Protein AF-A0A3C1LRD9-F1 (afdb_monomer_lite)

Radius of gyration: 24.49 Å; chains: 1; bounding box: 67×46×66 Å

Sequence (303 aa):
MSNAIKTNRMRCKAAIVTCSLLSFLVYLAVCDQLLSTPDAIVQEVGWKSYHMFTILANMFAGIAAALCIPYAVDGLRYNNYHLPRWVVNVLFTATTGVALTFLIAITILSPMTSYYRMMLYSNNILFHTINPIIAILLFIFINSDHKVSFRATFLAIAPVVLYAAFYFVLVFVIGEENGGWRDHYQIRDITQYVPLPLVVLGMVLITFVVALLLRTVHNRVHEKRKKQTVSYYQSAGDFDCPDIASAIKALAARNRSRDLGGELIVPRRILAMMEEKYQSGLPLGELCKIYVDAYYKKEVKGQ

pLDDT: mean 82.03, std 15.6, range [33.78, 98.5]

Foldseek 3Di:
DAPLLVVLLVLLVVLQVLLCVLLVLLVVLLVCQQVDDADPLRHQGHPRVVLDLLNVLSNQLSVLSVVQNVQSVVCNVLVNHADPPVSLLSLLLSLLSQLLQLCCQVPPVVVVDVSVCSCPPDSNVSSRPVSSVSSLVSSLSRAHPDQDDLVSLVVSLVSVVVSVVLLCCQPPVCHVVNVGHDPPVPVVVVCVPPPPVVVSVVSSVSSSVSSVVSSVSSNVSNVVVVVVSVCSVVVCCDPVPVDPLSVLLSVLVVVLVVDPDPDDDDPLVVLVCSCVVVVPPQDSVNSSVSNVCSNPPDPPPDD

Secondary structure (DSSP, 8-state):
--HHHHHHHHHHHHHHHHHHHHHHHHHHHHHHHHHPPP-SS----GGGGGG-HHHHHHHHHHHHHHTTHHHHHHHHHSS-----HHHHHHHHHHHHHHHHHHHHIIIIIHHHSTHHHHHHSTTHHIIIIIHHHHHHHHHHHS--S-PPPHHHHHHHTHHHHHHHHHHIIIIIII-GGGT----TT-HHHHTTTS-HHHHHHHHHHHHHHHHHHHHHHHHHHHHHHHHHHHHHHHH------S-HHHHHHHHHHHHHTT-SSS-----HHHHHHHHHHHT----HHHHHHHHHHHHH-------

Structure (mmCIF, N/CA/C/O backbone):
data_AF-A0A3C1LRD9-F1
#
_entry.id   AF-A0A3C1LRD9-F1
#
loop_
_atom_site.group_PDB
_atom_site.id
_atom_site.type_symbol
_atom_site.label_atom_id
_atom_site.label_alt_id
_atom_site.label_comp_id
_atom_site.label_asym_id
_atom_site.label_entity_id
_atom_site.label_seq_id
_atom_site.pdbx_PDB_ins_code
_atom_site.Cartn_x
_atom_site.Cartn_y
_atom_site.Cartn_z
_atom_site.occupancy
_atom_site.B_iso_or_equiv
_atom_site.auth_seq_id
_atom_site.auth_comp_id
_atom_site.auth_asym_id
_atom_site.auth_atom_id
_atom_site.pdbx_PDB_model_num
ATOM 1 N N . MET A 1 1 ? -14.221 9.544 30.606 1.00 52.34 1 MET A N 1
ATOM 2 C CA . MET A 1 1 ? -14.063 9.076 29.201 1.00 52.34 1 MET A CA 1
ATOM 3 C C . MET A 1 1 ? -13.491 7.664 29.205 1.00 52.34 1 MET A C 1
ATOM 5 O O . MET A 1 1 ? -12.328 7.509 29.571 1.00 52.34 1 MET A O 1
ATOM 9 N N . SER A 1 2 ? -14.307 6.669 28.832 1.00 63.06 2 SER A N 1
ATOM 10 C CA . SER A 1 2 ? -13.938 5.242 28.812 1.00 63.06 2 SER A CA 1
ATOM 11 C C . SER A 1 2 ? -12.623 4.984 28.061 1.00 63.06 2 SER A C 1
ATOM 13 O O . SER A 1 2 ? -12.326 5.644 27.055 1.00 63.06 2 SER A O 1
ATOM 15 N N . ASN A 1 3 ? -11.844 4.004 28.531 1.00 65.88 3 ASN A N 1
ATOM 16 C CA . ASN A 1 3 ? -10.591 3.571 27.903 1.00 65.88 3 ASN A CA 1
ATOM 17 C C . ASN A 1 3 ? -10.782 3.239 26.415 1.00 65.88 3 ASN A C 1
ATOM 19 O O . ASN A 1 3 ? -9.928 3.585 25.604 1.00 65.88 3 ASN A O 1
ATOM 23 N N . ALA A 1 4 ? -11.942 2.701 26.025 1.00 61.28 4 ALA A N 1
ATOM 24 C CA . ALA A 1 4 ? -12.265 2.423 24.627 1.00 61.28 4 ALA A CA 1
ATOM 25 C C . ALA A 1 4 ? -12.292 3.691 23.747 1.00 61.28 4 ALA A C 1
ATOM 27 O O . ALA A 1 4 ? -11.729 3.698 22.652 1.00 61.28 4 ALA A O 1
ATOM 28 N N . ILE A 1 5 ? -12.882 4.788 24.239 1.00 64.25 5 ILE A N 1
ATOM 29 C CA . ILE A 1 5 ? -12.960 6.068 23.510 1.00 64.25 5 ILE A CA 1
ATOM 30 C C . ILE A 1 5 ? -11.572 6.710 23.412 1.00 64.25 5 ILE A C 1
ATOM 32 O O . ILE A 1 5 ? -11.195 7.214 22.351 1.00 64.25 5 ILE A O 1
ATOM 36 N N . LYS A 1 6 ? -10.780 6.655 24.495 1.00 72.94 6 LYS A N 1
ATOM 37 C CA . LYS A 1 6 ? -9.378 7.114 24.502 1.00 72.94 6 LYS A CA 1
ATOM 38 C C . LYS A 1 6 ? -8.561 6.361 23.456 1.00 72.94 6 LYS A C 1
ATOM 40 O O . LYS A 1 6 ? -7.923 6.987 22.612 1.00 72.94 6 LYS A O 1
ATOM 45 N N . THR A 1 7 ? -8.637 5.033 23.459 1.00 76.25 7 THR A N 1
ATOM 46 C CA . THR A 1 7 ? -7.940 4.177 22.495 1.00 76.25 7 THR A CA 1
ATOM 47 C C . THR A 1 7 ? -8.393 4.441 21.062 1.00 76.25 7 THR A C 1
ATOM 49 O O . THR A 1 7 ? -7.538 4.560 20.186 1.00 76.25 7 THR A O 1
ATOM 52 N N . ASN A 1 8 ? -9.697 4.593 20.804 1.00 78.00 8 ASN A N 1
ATOM 53 C CA . ASN A 1 8 ? -10.198 4.931 19.471 1.00 78.00 8 ASN A CA 1
ATOM 54 C C . ASN A 1 8 ? -9.628 6.272 18.985 1.00 78.00 8 ASN A C 1
ATOM 56 O O . ASN A 1 8 ? -9.028 6.330 17.917 1.00 78.00 8 ASN A O 1
ATOM 60 N N . ARG A 1 9 ? -9.712 7.330 19.801 1.00 81.44 9 ARG A N 1
ATOM 61 C CA . ARG A 1 9 ? -9.170 8.652 19.449 1.00 81.44 9 ARG A CA 1
ATOM 62 C C . ARG A 1 9 ? -7.664 8.630 19.200 1.00 81.44 9 ARG A C 1
ATOM 64 O O . ARG A 1 9 ? -7.206 9.267 18.256 1.00 81.44 9 ARG A O 1
ATOM 71 N N . MET A 1 10 ? -6.896 7.895 20.007 1.00 88.06 10 MET A N 1
ATOM 72 C CA . MET A 1 10 ? -5.458 7.718 19.770 1.00 88.06 10 MET A CA 1
ATOM 73 C C . MET A 1 10 ? -5.188 7.039 18.424 1.00 88.06 10 MET A C 1
ATOM 75 O O . MET A 1 10 ? -4.327 7.498 17.679 1.00 88.06 10 MET A O 1
ATOM 79 N N . ARG A 1 11 ? -5.954 5.997 18.079 1.00 86.69 11 ARG A N 1
ATOM 80 C CA . ARG A 1 11 ? -5.837 5.309 16.784 1.00 86.69 11 ARG A CA 1
ATOM 81 C C . ARG A 1 11 ? -6.171 6.230 15.614 1.00 86.69 11 ARG A C 1
ATOM 83 O O . ARG A 1 11 ? -5.431 6.223 14.638 1.00 86.69 11 ARG A O 1
ATOM 90 N N . CYS A 1 12 ? -7.215 7.053 15.719 1.00 88.62 12 CYS A N 1
ATOM 91 C CA . CYS A 1 12 ? -7.530 8.033 14.679 1.00 88.62 12 CYS A CA 1
ATOM 92 C C . CYS A 1 12 ? -6.407 9.058 14.505 1.00 88.62 12 CYS A C 1
ATOM 94 O O . CYS A 1 12 ? -6.001 9.331 13.382 1.00 88.62 12 CYS A O 1
ATOM 96 N N . LYS A 1 13 ? -5.879 9.612 15.609 1.00 93.31 13 LYS A N 1
ATOM 97 C CA . LYS A 1 13 ? -4.765 10.573 15.563 1.00 93.31 13 LYS A CA 1
ATOM 98 C C . LYS A 1 13 ? -3.531 9.953 14.915 1.00 93.31 13 LYS A C 1
ATOM 100 O O . LYS A 1 13 ? -2.962 10.555 14.013 1.00 93.31 13 LYS A O 1
ATOM 105 N N . ALA A 1 14 ? -3.161 8.743 15.335 1.00 93.06 14 ALA A N 1
ATOM 106 C CA . ALA A 1 14 ? -2.054 8.005 14.740 1.00 93.06 14 ALA A CA 1
ATOM 107 C C . ALA A 1 14 ? -2.276 7.774 13.241 1.00 93.06 14 ALA A C 1
ATOM 109 O O . ALA A 1 14 ? -1.364 8.024 12.458 1.00 93.06 14 ALA A O 1
ATOM 110 N N . ALA A 1 15 ? -3.481 7.367 12.828 1.00 93.81 15 ALA A N 1
ATOM 111 C CA . ALA A 1 15 ? -3.819 7.178 11.421 1.00 93.81 15 ALA A CA 1
ATOM 112 C C . ALA A 1 15 ? -3.711 8.484 10.619 1.00 93.81 15 ALA A C 1
ATOM 114 O O . ALA A 1 15 ? -3.064 8.482 9.582 1.00 93.81 15 ALA A O 1
ATOM 115 N N . ILE A 1 16 ? -4.259 9.601 11.110 1.00 95.88 16 ILE A N 1
ATOM 116 C CA . ILE A 1 16 ? -4.145 10.910 10.441 1.00 95.88 16 ILE A CA 1
ATOM 117 C C . ILE A 1 16 ? -2.677 11.301 10.289 1.00 95.88 16 ILE A C 1
ATOM 119 O O . ILE A 1 16 ? -2.243 11.592 9.183 1.00 95.88 16 ILE A O 1
ATOM 123 N N . VAL A 1 17 ? -1.902 11.266 11.376 1.00 96.69 17 VAL A N 1
ATOM 124 C CA . VAL A 1 17 ? -0.489 11.668 11.353 1.00 96.69 17 VAL A CA 1
ATOM 125 C C . VAL A 1 17 ? 0.307 10.807 10.377 1.00 96.69 17 VAL A C 1
ATOM 127 O O . VAL A 1 17 ? 1.014 11.342 9.533 1.00 96.69 17 VAL A O 1
ATOM 130 N N . THR A 1 18 ? 0.172 9.483 10.453 1.00 96.69 18 THR A N 1
ATOM 131 C CA . THR A 1 18 ? 0.938 8.558 9.601 1.00 96.69 18 THR A CA 1
ATOM 132 C C . THR A 1 18 ? 0.508 8.610 8.136 1.00 96.69 18 THR A C 1
ATOM 134 O O . THR A 1 18 ? 1.370 8.606 7.260 1.00 96.69 18 THR A O 1
ATOM 137 N N . CYS A 1 19 ? -0.794 8.715 7.851 1.00 97.56 19 CYS A N 1
ATOM 138 C CA . CYS A 1 19 ? -1.299 8.840 6.483 1.00 97.56 19 CYS A CA 1
ATOM 139 C C . CYS A 1 19 ? -0.878 10.168 5.850 1.00 97.56 19 CYS A C 1
ATOM 141 O O . CYS A 1 19 ? -0.408 10.177 4.711 1.00 97.56 19 CYS A O 1
ATOM 143 N N . SER A 1 20 ? -1.000 11.276 6.588 1.00 98.06 20 SER A N 1
ATOM 144 C CA . SER A 1 20 ? -0.562 12.594 6.126 1.00 98.06 20 SER A CA 1
ATOM 145 C C . SER A 1 20 ? 0.947 12.642 5.927 1.00 98.06 20 SER A C 1
ATOM 147 O O . SER A 1 20 ? 1.393 13.146 4.904 1.00 98.06 20 SER A O 1
ATOM 149 N N . LEU A 1 21 ? 1.729 12.073 6.852 1.00 97.88 21 LEU A N 1
ATOM 150 C CA . LEU A 1 21 ? 3.185 12.005 6.734 1.00 97.88 21 LEU A CA 1
ATOM 151 C C . LEU A 1 21 ? 3.604 11.236 5.480 1.00 97.88 21 LEU A C 1
ATOM 153 O O . LEU A 1 21 ? 4.372 11.766 4.687 1.00 97.88 21 LEU A O 1
ATOM 157 N N . LEU A 1 22 ? 3.077 10.025 5.267 1.00 98.25 22 LEU A N 1
ATOM 158 C CA . LEU A 1 22 ? 3.403 9.240 4.074 1.00 98.25 22 LEU A CA 1
ATOM 159 C C . LEU A 1 22 ? 3.007 9.975 2.790 1.00 98.25 22 LEU A C 1
ATOM 161 O O . LEU A 1 22 ? 3.810 10.073 1.869 1.00 98.25 22 LEU A O 1
ATOM 165 N N . SER A 1 23 ? 1.791 10.525 2.741 1.00 98.12 23 SER A N 1
ATOM 166 C CA . SER A 1 23 ? 1.304 11.260 1.565 1.00 98.12 23 SER A CA 1
ATOM 167 C C . SER A 1 23 ? 2.171 12.484 1.267 1.00 98.12 23 SER A C 1
ATOM 169 O O . SER A 1 23 ? 2.509 12.737 0.115 1.00 98.12 23 SER A O 1
ATOM 171 N N . PHE A 1 24 ? 2.561 13.224 2.307 1.00 97.88 24 PHE A N 1
ATOM 172 C CA . PHE A 1 24 ? 3.394 14.414 2.189 1.00 97.88 24 PHE A CA 1
ATOM 173 C C . PHE A 1 24 ? 4.827 14.083 1.762 1.00 97.88 24 PHE A C 1
ATOM 175 O O . PHE A 1 24 ? 5.350 14.730 0.864 1.00 97.88 24 PHE A O 1
ATOM 182 N N . LEU A 1 25 ? 5.451 13.057 2.346 1.00 97.50 25 LEU A N 1
ATOM 183 C CA . LEU A 1 25 ? 6.799 12.635 1.958 1.00 97.50 25 LEU A CA 1
ATOM 184 C C . LEU A 1 25 ? 6.841 12.096 0.526 1.00 97.50 25 LEU A C 1
ATOM 186 O O . LEU A 1 25 ? 7.778 12.396 -0.205 1.00 97.50 25 LEU A O 1
ATOM 190 N N . VAL A 1 26 ? 5.815 11.352 0.099 1.00 97.12 26 VAL A N 1
ATOM 191 C CA . VAL A 1 26 ? 5.675 10.940 -1.305 1.00 97.12 26 VAL A CA 1
ATOM 192 C C . VAL A 1 26 ? 5.523 12.161 -2.208 1.00 97.12 26 VAL A C 1
ATOM 194 O O . VAL A 1 26 ? 6.198 12.234 -3.227 1.00 97.12 26 VAL A O 1
ATOM 197 N N . TYR A 1 27 ? 4.684 13.132 -1.837 1.00 96.38 27 TYR A N 1
ATOM 198 C CA . TYR A 1 27 ? 4.531 14.374 -2.598 1.00 96.38 27 TYR A CA 1
ATOM 199 C C . TYR A 1 27 ? 5.863 15.122 -2.745 1.00 96.38 27 TYR A C 1
ATOM 201 O O . TYR A 1 27 ? 6.244 15.458 -3.863 1.00 96.38 27 TYR A O 1
ATOM 209 N N . LEU A 1 28 ? 6.604 15.316 -1.648 1.00 94.88 28 LEU A N 1
ATOM 210 C CA . LEU A 1 28 ? 7.925 15.948 -1.683 1.00 94.88 28 LEU A CA 1
ATOM 211 C C . LEU A 1 28 ? 8.892 15.181 -2.583 1.00 94.88 28 LEU A C 1
ATOM 213 O O . LEU A 1 28 ? 9.550 15.793 -3.419 1.00 94.88 28 LEU A O 1
ATOM 217 N N . ALA A 1 29 ? 8.929 13.852 -2.453 1.00 93.44 29 ALA A N 1
ATOM 218 C CA . ALA A 1 29 ? 9.800 13.017 -3.263 1.00 93.44 29 ALA A CA 1
ATOM 219 C C . ALA A 1 29 ? 9.479 13.146 -4.758 1.00 93.44 29 ALA A C 1
ATOM 221 O O . ALA A 1 29 ? 10.376 13.244 -5.586 1.00 93.44 29 ALA A O 1
ATOM 222 N N . VAL A 1 30 ? 8.197 13.188 -5.113 1.00 93.19 30 VAL A N 1
ATOM 223 C CA . VAL A 1 30 ? 7.743 13.330 -6.500 1.00 93.19 30 VAL A CA 1
ATOM 224 C C . VAL A 1 30 ? 8.056 14.722 -7.057 1.00 93.19 30 VAL A C 1
ATOM 226 O O . VAL A 1 30 ? 8.516 14.830 -8.193 1.00 93.19 30 VAL A O 1
ATOM 229 N N . CYS A 1 31 ? 7.843 15.784 -6.275 1.00 92.69 31 CYS A N 1
ATOM 230 C CA . CYS A 1 31 ? 8.189 17.149 -6.677 1.00 92.69 31 CYS A CA 1
ATOM 231 C C . CYS A 1 31 ? 9.692 17.316 -6.897 1.00 92.69 31 CYS A C 1
ATOM 233 O O . CYS A 1 31 ? 10.100 17.873 -7.911 1.00 92.69 31 CYS A O 1
ATOM 235 N N . ASP A 1 32 ? 10.511 16.812 -5.981 1.00 90.00 32 ASP A N 1
ATOM 236 C CA . ASP A 1 32 ? 11.963 16.869 -6.110 1.00 90.00 32 ASP A CA 1
ATOM 237 C C . ASP A 1 32 ? 12.454 16.048 -7.316 1.00 90.00 32 ASP A C 1
ATOM 239 O O . ASP A 1 32 ? 13.236 16.551 -8.119 1.00 90.00 32 ASP A O 1
ATOM 243 N N . GLN A 1 33 ? 11.900 14.852 -7.544 1.00 90.12 33 GLN A N 1
ATOM 244 C CA . GLN A 1 33 ? 12.211 14.040 -8.727 1.00 90.12 33 GLN A CA 1
ATOM 245 C C . GLN A 1 33 ? 11.860 14.753 -10.044 1.00 90.12 33 GLN A C 1
ATOM 247 O O . GLN A 1 33 ? 12.578 14.620 -11.034 1.00 90.12 33 GLN A O 1
ATOM 252 N N . LEU A 1 34 ? 10.752 15.502 -10.070 1.00 90.44 34 LEU A N 1
ATOM 253 C CA . LEU A 1 34 ? 10.319 16.288 -11.228 1.00 90.44 34 LEU A CA 1
ATOM 254 C C . LEU A 1 34 ? 11.228 17.485 -11.517 1.00 90.44 34 LEU A C 1
ATOM 256 O O . LEU A 1 34 ? 11.404 17.836 -12.682 1.00 90.44 34 LEU A O 1
ATOM 260 N N . LEU A 1 35 ? 11.740 18.127 -10.467 1.00 89.75 35 LEU A N 1
ATOM 261 C CA . LEU A 1 35 ? 12.512 19.368 -10.553 1.00 89.75 35 LEU A CA 1
ATOM 262 C C . LEU A 1 35 ? 14.027 19.132 -10.629 1.0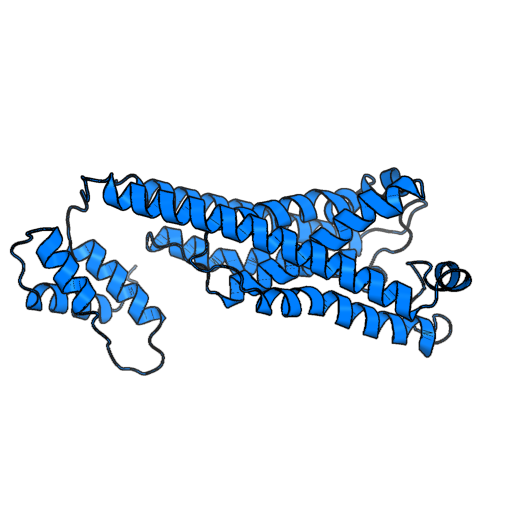0 89.75 35 LEU A C 1
ATOM 264 O O . LEU A 1 35 ? 14.765 20.046 -10.992 1.00 89.75 35 LEU A O 1
ATOM 268 N N . SER A 1 36 ? 14.488 17.927 -10.296 1.00 87.12 36 SER A N 1
ATOM 269 C CA . SER A 1 36 ? 15.903 17.562 -10.309 1.00 87.12 36 SER A CA 1
ATOM 270 C C . SER A 1 36 ? 16.481 17.479 -11.719 1.00 87.12 36 SER A C 1
ATOM 272 O O . SER A 1 36 ? 15.799 17.135 -12.687 1.00 87.12 36 SER A O 1
ATOM 274 N N . THR A 1 37 ? 17.784 17.738 -11.818 1.00 84.88 37 THR A N 1
ATOM 275 C CA . THR A 1 37 ? 18.588 17.523 -13.027 1.00 84.88 37 THR A CA 1
ATOM 276 C C . THR A 1 37 ? 19.411 16.240 -12.908 1.00 84.88 37 THR A C 1
ATOM 278 O O . THR A 1 37 ? 19.856 15.938 -11.801 1.00 84.88 37 THR A O 1
ATOM 281 N N . PRO A 1 38 ? 19.642 15.496 -14.010 1.00 84.38 38 PRO A N 1
ATOM 282 C CA . PRO A 1 38 ? 20.441 14.277 -13.957 1.00 84.38 38 PRO A CA 1
ATOM 283 C C . PRO A 1 38 ? 21.849 14.543 -13.415 1.00 84.38 38 PRO A C 1
ATOM 285 O O . PRO A 1 38 ? 22.461 15.559 -13.752 1.00 84.38 38 PRO A O 1
ATOM 288 N N . ASP A 1 39 ? 22.382 13.609 -12.633 1.00 83.50 39 ASP A N 1
ATOM 289 C CA . ASP A 1 39 ? 23.752 13.641 -12.121 1.00 83.50 39 ASP A CA 1
ATOM 290 C C . ASP A 1 39 ? 24.460 12.285 -12.293 1.00 83.50 39 ASP A C 1
ATOM 292 O O . ASP A 1 39 ? 23.899 11.325 -12.822 1.00 83.50 39 ASP A O 1
ATOM 296 N N . ALA A 1 40 ? 25.721 12.193 -11.857 1.00 77.31 40 ALA A N 1
ATOM 297 C CA . ALA A 1 40 ? 26.547 10.994 -12.021 1.00 77.31 40 ALA A CA 1
ATOM 298 C C . ALA A 1 40 ? 25.966 9.722 -11.362 1.00 77.31 40 ALA A C 1
ATOM 300 O O . ALA A 1 40 ? 26.348 8.619 -11.746 1.00 77.31 40 ALA A O 1
ATOM 301 N N . ILE A 1 41 ? 25.070 9.862 -10.384 1.00 75.56 41 ILE A N 1
ATOM 302 C CA . ILE A 1 41 ? 24.467 8.770 -9.611 1.00 75.56 41 ILE A CA 1
ATOM 303 C C . ILE A 1 41 ? 23.020 8.522 -10.060 1.00 75.56 41 ILE A C 1
ATOM 305 O O . ILE A 1 41 ? 22.593 7.369 -10.129 1.00 75.56 41 ILE A O 1
ATOM 309 N N . VAL A 1 42 ? 22.268 9.575 -10.384 1.00 77.00 42 VAL A N 1
ATOM 310 C CA . VAL A 1 42 ? 20.845 9.524 -10.738 1.00 77.00 42 VAL A CA 1
ATOM 311 C C . VAL A 1 42 ? 20.635 10.123 -12.125 1.00 77.00 42 VAL A C 1
ATOM 313 O O . VAL A 1 42 ? 20.616 11.335 -12.310 1.00 77.00 42 VAL A O 1
ATOM 316 N N . GLN A 1 43 ? 20.453 9.252 -13.115 1.00 74.88 43 GLN A N 1
ATOM 317 C CA . GLN A 1 43 ? 20.371 9.649 -14.527 1.00 74.88 43 GLN A CA 1
ATOM 318 C C . GLN A 1 43 ? 18.931 9.913 -15.004 1.00 74.88 43 GLN A C 1
ATOM 320 O O . GLN A 1 43 ? 18.705 10.713 -15.907 1.00 74.88 43 GLN A O 1
ATOM 325 N N . GLU A 1 44 ? 17.943 9.255 -14.394 1.00 80.38 44 GLU A N 1
ATOM 326 C CA . GLU A 1 44 ? 16.543 9.275 -14.838 1.00 80.38 44 GLU A CA 1
ATOM 327 C C . GLU A 1 44 ? 15.691 10.144 -13.905 1.00 80.38 44 GLU A C 1
ATOM 329 O O . GLU A 1 44 ? 15.097 9.661 -12.940 1.00 80.38 44 GLU A O 1
ATOM 334 N N . VAL A 1 45 ? 15.632 11.443 -14.198 1.00 84.25 45 VAL A N 1
ATOM 335 C CA . VAL A 1 45 ? 14.846 12.450 -13.459 1.00 84.25 45 VAL A CA 1
ATOM 336 C C . VAL A 1 45 ? 13.830 13.153 -14.368 1.00 84.25 45 VAL A C 1
ATOM 338 O O . VAL A 1 45 ? 13.752 12.896 -15.573 1.00 84.25 45 VAL A O 1
ATOM 341 N N . GLY A 1 46 ? 12.999 14.023 -13.794 1.00 85.88 46 GLY A N 1
ATOM 342 C CA . GLY A 1 46 ? 11.962 14.747 -14.522 1.00 85.88 46 GLY A CA 1
ATOM 343 C C . GLY A 1 46 ? 10.832 13.836 -15.006 1.00 85.88 46 GLY A C 1
ATOM 344 O O . GLY A 1 46 ? 10.605 12.743 -14.481 1.00 85.88 46 GLY A O 1
ATOM 345 N N . TRP A 1 47 ? 10.121 14.269 -16.048 1.00 84.75 47 TRP A N 1
ATOM 346 C CA . TRP A 1 47 ? 8.995 13.526 -16.632 1.00 84.75 47 TRP A CA 1
ATOM 347 C C . TRP A 1 47 ? 9.360 12.125 -17.117 1.00 84.75 47 TRP A C 1
ATOM 349 O O . TRP A 1 47 ? 8.523 11.225 -17.084 1.00 84.75 47 TRP A O 1
ATOM 359 N N . LYS A 1 48 ? 10.614 11.924 -17.530 1.00 81.50 48 LYS A N 1
ATOM 360 C CA . LYS A 1 48 ? 11.079 10.624 -18.007 1.00 81.50 48 LYS A CA 1
ATOM 361 C C . LYS A 1 48 ? 11.050 9.582 -16.897 1.00 81.50 48 LYS A C 1
ATOM 363 O O . LYS A 1 48 ? 10.680 8.458 -17.177 1.00 81.50 48 LYS A O 1
ATOM 368 N N . SER A 1 49 ? 11.280 9.950 -15.639 1.00 86.00 49 SER A N 1
ATOM 369 C CA . SER A 1 49 ? 11.324 9.006 -14.510 1.00 86.00 49 SER A CA 1
ATOM 370 C C . SER A 1 49 ? 9.999 8.274 -14.207 1.00 86.00 49 SER A C 1
ATOM 372 O O . SER A 1 49 ? 10.001 7.221 -13.570 1.00 86.00 49 SER A O 1
ATOM 374 N N . TYR A 1 50 ? 8.856 8.751 -14.716 1.00 85.19 50 TYR A N 1
ATOM 375 C CA . TYR A 1 50 ? 7.527 8.181 -14.434 1.00 85.19 50 TYR A CA 1
ATOM 376 C C . TYR A 1 50 ? 7.268 6.805 -15.054 1.00 85.19 50 TYR A C 1
ATOM 378 O O . TYR A 1 50 ? 6.235 6.195 -14.787 1.00 85.19 50 TYR A O 1
ATOM 386 N N . HIS A 1 51 ? 8.202 6.280 -15.843 1.00 88.12 51 HIS A N 1
ATOM 387 C CA . HIS A 1 51 ? 8.162 4.886 -16.264 1.00 88.12 51 HIS A CA 1
ATOM 388 C C . HIS A 1 51 ? 8.739 3.921 -15.218 1.00 88.12 51 HIS A C 1
ATOM 390 O O . HIS A 1 51 ? 8.623 2.711 -15.386 1.00 88.12 51 HIS A O 1
ATOM 396 N N . MET A 1 52 ? 9.375 4.400 -14.145 1.00 90.44 52 MET A N 1
ATOM 397 C CA . MET A 1 52 ? 9.965 3.535 -13.122 1.00 90.44 52 MET A CA 1
ATOM 398 C C . MET A 1 52 ? 8.910 3.009 -12.152 1.00 90.44 52 MET A C 1
ATOM 400 O O . MET A 1 52 ? 8.192 3.782 -11.510 1.00 90.44 52 MET A O 1
ATOM 404 N N . PHE A 1 53 ? 8.872 1.686 -11.956 1.00 93.62 53 PHE A N 1
ATOM 405 C CA . PHE A 1 53 ? 7.904 1.074 -11.044 1.00 93.62 53 PHE A CA 1
ATOM 406 C C . PHE A 1 53 ? 8.045 1.587 -9.607 1.00 93.62 53 PHE A C 1
ATOM 408 O O . PHE A 1 53 ? 7.039 1.782 -8.934 1.00 93.62 53 PHE A O 1
ATOM 415 N N . THR A 1 54 ? 9.268 1.868 -9.143 1.00 93.44 54 THR A N 1
ATOM 416 C CA . THR A 1 54 ? 9.510 2.417 -7.799 1.00 93.44 54 THR A CA 1
ATOM 417 C C . THR A 1 54 ? 8.782 3.742 -7.583 1.00 93.44 54 THR A C 1
ATOM 419 O O . THR A 1 54 ? 8.143 3.920 -6.544 1.00 93.44 54 THR A O 1
ATOM 422 N N . ILE A 1 55 ? 8.827 4.655 -8.558 1.00 93.75 55 ILE A N 1
ATOM 423 C CA . ILE A 1 55 ? 8.170 5.964 -8.464 1.00 93.75 55 ILE A CA 1
ATOM 424 C C . ILE A 1 55 ? 6.651 5.778 -8.491 1.00 93.75 55 ILE A C 1
ATOM 426 O O . ILE A 1 55 ? 5.957 6.250 -7.589 1.00 93.75 55 ILE A O 1
ATOM 430 N N . LEU A 1 56 ? 6.140 5.000 -9.450 1.00 95.69 56 LEU A N 1
ATOM 431 C CA . LEU A 1 56 ? 4.706 4.717 -9.579 1.00 95.69 56 LEU A CA 1
ATOM 432 C C . LEU A 1 56 ? 4.123 4.030 -8.333 1.00 95.69 56 LEU A C 1
ATOM 434 O O . LEU A 1 56 ? 3.049 4.404 -7.858 1.00 95.69 56 LEU A O 1
ATOM 438 N N . ALA A 1 57 ? 4.835 3.056 -7.762 1.00 97.31 57 ALA A N 1
ATOM 439 C CA . ALA A 1 57 ? 4.417 2.359 -6.550 1.00 97.31 57 ALA A CA 1
ATOM 440 C C . ALA A 1 57 ? 4.370 3.304 -5.341 1.00 97.31 57 ALA A C 1
ATOM 442 O O . ALA A 1 57 ? 3.415 3.258 -4.564 1.00 97.31 57 ALA A O 1
ATOM 443 N N . ASN A 1 58 ? 5.355 4.198 -5.200 1.00 97.75 58 ASN A N 1
ATOM 444 C CA . ASN A 1 58 ? 5.367 5.205 -4.139 1.00 97.75 58 ASN A CA 1
ATOM 445 C C . ASN A 1 58 ? 4.221 6.207 -4.284 1.00 97.75 58 ASN A C 1
ATOM 447 O O . ASN A 1 58 ? 3.524 6.471 -3.306 1.00 97.75 58 ASN A O 1
ATOM 451 N N . MET A 1 59 ? 3.974 6.709 -5.497 1.00 97.69 59 MET A N 1
ATOM 452 C CA . MET A 1 59 ? 2.822 7.570 -5.782 1.00 97.69 59 MET A CA 1
ATOM 453 C C . MET A 1 59 ? 1.512 6.888 -5.392 1.00 97.69 59 MET A C 1
ATOM 455 O O . MET A 1 59 ? 0.684 7.477 -4.696 1.00 97.69 59 MET A O 1
ATOM 459 N N . PHE A 1 60 ? 1.342 5.622 -5.779 1.00 98.31 60 PHE A N 1
ATOM 460 C CA . PHE A 1 60 ? 0.156 4.857 -5.423 1.00 98.31 60 PHE A CA 1
ATOM 461 C C . PHE A 1 60 ? 0.021 4.671 -3.903 1.00 98.31 60 PHE A C 1
ATOM 463 O O . PHE A 1 60 ? -1.080 4.813 -3.370 1.00 98.31 60 PHE A O 1
ATOM 470 N N . ALA A 1 61 ? 1.124 4.435 -3.181 1.00 98.38 61 ALA A N 1
ATOM 471 C CA . ALA A 1 61 ? 1.131 4.360 -1.718 1.00 98.38 61 ALA A CA 1
ATOM 472 C C . ALA A 1 61 ? 0.746 5.691 -1.054 1.00 98.38 61 ALA A C 1
ATOM 474 O O . ALA A 1 61 ? -0.055 5.685 -0.118 1.00 98.38 61 ALA A O 1
ATOM 475 N N . GLY A 1 62 ? 1.243 6.822 -1.562 1.00 98.38 62 GLY A N 1
ATOM 476 C CA . GLY A 1 62 ? 0.848 8.154 -1.099 1.00 98.38 62 GLY A CA 1
ATOM 477 C C . GLY A 1 62 ? -0.645 8.419 -1.303 1.00 98.38 62 GLY A C 1
ATOM 478 O O . GLY A 1 62 ? -1.336 8.821 -0.370 1.00 98.38 62 GLY A O 1
ATOM 479 N N . ILE A 1 63 ? -1.183 8.102 -2.486 1.00 98.50 63 ILE A N 1
ATOM 480 C CA . ILE A 1 63 ? -2.620 8.239 -2.779 1.00 98.50 63 ILE A CA 1
ATOM 481 C C . ILE A 1 63 ? -3.452 7.329 -1.865 1.00 98.50 63 ILE A C 1
ATOM 483 O O . ILE A 1 63 ? -4.441 7.767 -1.278 1.00 98.50 63 ILE A O 1
ATOM 487 N N . ALA A 1 64 ? -3.049 6.067 -1.695 1.00 98.31 64 ALA A N 1
ATOM 488 C CA . ALA A 1 64 ? -3.750 5.122 -0.832 1.00 98.31 64 ALA A CA 1
ATOM 489 C C . ALA A 1 64 ? -3.753 5.557 0.644 1.00 98.31 64 ALA A C 1
ATOM 491 O O . ALA A 1 64 ? -4.754 5.374 1.345 1.00 98.31 64 ALA A O 1
ATOM 492 N N . ALA A 1 65 ? -2.663 6.166 1.114 1.00 98.31 65 ALA A N 1
ATOM 493 C CA . ALA A 1 65 ? -2.590 6.759 2.442 1.00 98.31 65 ALA A CA 1
ATOM 494 C C . ALA A 1 65 ? -3.528 7.969 2.566 1.00 98.31 65 ALA A C 1
ATOM 496 O O . ALA A 1 65 ? -4.309 8.038 3.517 1.00 98.31 65 ALA A O 1
ATOM 497 N N . ALA A 1 66 ? -3.540 8.870 1.581 1.00 98.12 66 ALA A N 1
ATOM 498 C CA . ALA A 1 66 ? -4.438 10.023 1.561 1.00 98.12 66 ALA A CA 1
ATOM 499 C C . ALA A 1 66 ? -5.922 9.611 1.609 1.00 98.12 66 ALA A C 1
ATOM 501 O O . ALA A 1 66 ? -6.706 10.206 2.351 1.00 98.12 66 ALA A O 1
ATOM 502 N N . LEU A 1 67 ? -6.300 8.529 0.914 1.00 97.44 67 LEU A N 1
ATOM 503 C CA . LEU A 1 67 ? -7.656 7.962 0.952 1.00 97.44 67 LEU A CA 1
ATOM 504 C C . LEU A 1 67 ? -8.102 7.520 2.356 1.00 97.44 67 LEU A C 1
ATOM 506 O O . LEU A 1 67 ? -9.301 7.437 2.616 1.00 97.44 67 LEU A O 1
ATOM 510 N N . CYS A 1 68 ? -7.172 7.242 3.274 1.00 96.44 68 CYS A N 1
ATOM 511 C CA . CYS A 1 68 ? -7.492 6.844 4.645 1.00 96.44 68 CYS A CA 1
ATOM 512 C C . CYS A 1 68 ? -7.816 8.036 5.565 1.00 96.44 68 CYS A C 1
ATOM 514 O O . CYS A 1 68 ? -8.454 7.844 6.605 1.00 96.44 68 CYS A O 1
ATOM 516 N N . ILE A 1 69 ? -7.399 9.257 5.202 1.00 96.44 69 ILE A N 1
ATOM 517 C CA . ILE A 1 69 ? -7.502 10.453 6.053 1.00 96.44 69 ILE A CA 1
ATOM 518 C C . ILE A 1 69 ? -8.962 10.817 6.380 1.00 96.44 69 ILE A C 1
ATOM 520 O O . ILE A 1 69 ? -9.252 10.975 7.570 1.00 96.44 69 ILE A O 1
ATOM 524 N N . PRO A 1 70 ? -9.907 10.897 5.415 1.0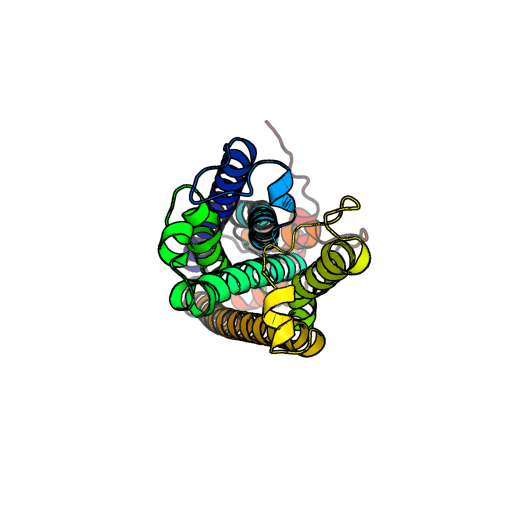0 92.62 70 PRO A N 1
ATOM 525 C CA . PRO A 1 70 ? -11.293 11.271 5.713 1.00 92.62 70 PRO A CA 1
ATOM 526 C C . PRO A 1 70 ? -11.946 10.348 6.748 1.00 92.62 70 PRO A C 1
ATOM 528 O O . PRO A 1 70 ? -12.564 10.814 7.700 1.00 92.62 70 PRO A O 1
ATOM 531 N N . TYR A 1 71 ? -11.704 9.039 6.646 1.00 89.06 71 TYR A N 1
ATOM 532 C CA . TYR A 1 71 ? -12.237 8.046 7.584 1.00 89.06 71 TYR A CA 1
ATOM 533 C C . TYR A 1 71 ? -11.650 8.170 8.992 1.00 89.06 71 TYR A C 1
ATOM 535 O O . TYR A 1 71 ? -12.336 7.925 9.985 1.00 89.06 71 TYR A O 1
ATOM 543 N N . ALA A 1 72 ? -10.374 8.544 9.101 1.00 90.75 72 ALA A N 1
ATOM 544 C CA . ALA A 1 72 ? -9.749 8.790 10.393 1.00 90.75 72 ALA A CA 1
ATOM 545 C C . ALA A 1 72 ? -10.265 10.094 11.033 1.00 90.75 72 ALA A C 1
ATOM 547 O O . ALA A 1 72 ? -10.470 10.140 12.249 1.00 90.75 72 ALA A O 1
ATOM 548 N N . VAL A 1 73 ? -10.545 11.124 10.225 1.00 87.12 73 VAL A N 1
ATOM 549 C CA . VAL A 1 73 ? -11.203 12.366 10.667 1.00 87.12 73 VAL A CA 1
ATOM 550 C C . VAL A 1 73 ? -12.628 12.088 11.149 1.00 87.12 73 VAL A C 1
ATOM 552 O O . VAL A 1 73 ? -12.987 12.509 12.251 1.00 87.12 73 VAL A O 1
ATOM 555 N N . ASP A 1 74 ? -13.415 11.315 10.402 1.00 78.44 74 ASP A N 1
ATOM 556 C CA . ASP A 1 74 ? -14.753 10.886 10.824 1.00 78.44 74 ASP A CA 1
ATOM 557 C C . ASP A 1 74 ? -14.694 10.059 12.114 1.00 78.44 74 ASP A C 1
ATOM 559 O O . ASP A 1 74 ? -15.489 10.262 13.034 1.00 78.44 74 ASP A O 1
ATOM 563 N N . GLY A 1 75 ? -13.679 9.204 12.252 1.00 73.31 75 GLY A N 1
ATOM 564 C CA . GLY A 1 75 ? -13.415 8.465 13.483 1.00 73.31 75 GLY A CA 1
ATOM 565 C C . GLY A 1 75 ? -13.161 9.358 14.703 1.00 73.31 75 GLY A C 1
ATOM 566 O O . GLY A 1 75 ? -13.507 8.965 15.819 1.00 73.31 75 GLY A O 1
ATOM 567 N N . LEU A 1 76 ? -12.578 10.552 14.525 1.00 77.06 76 LEU A N 1
ATOM 568 C CA . LEU A 1 76 ? -12.435 11.551 15.594 1.00 77.06 76 LEU A CA 1
ATOM 569 C C . LEU A 1 76 ? -13.745 12.279 15.897 1.00 77.06 76 LEU A C 1
ATOM 571 O O . LEU A 1 76 ? -14.055 12.480 17.074 1.00 77.06 76 LEU A O 1
ATOM 575 N N . ARG A 1 77 ? -14.489 12.673 14.856 1.00 70.62 77 ARG A N 1
ATOM 576 C CA . ARG A 1 77 ? -15.753 13.419 14.978 1.00 70.62 77 ARG A CA 1
ATOM 577 C C . ARG A 1 77 ? -16.834 12.583 15.654 1.00 70.62 77 ARG A C 1
ATOM 579 O O . ARG A 1 77 ? -17.472 13.045 16.593 1.00 70.62 77 ARG A O 1
ATOM 586 N N . TYR A 1 78 ? -16.972 11.330 15.231 1.00 67.12 78 TYR A N 1
ATOM 587 C CA . TYR A 1 78 ? -18.055 10.438 15.648 1.00 67.12 78 TYR A CA 1
ATOM 588 C C . TYR A 1 78 ? -17.612 9.362 16.653 1.00 67.12 78 TYR A C 1
ATOM 590 O O . TYR A 1 78 ? -18.397 8.486 17.002 1.00 67.12 78 TYR A O 1
ATOM 598 N N . ASN A 1 79 ? -16.361 9.417 17.134 1.00 64.31 79 ASN A N 1
ATOM 599 C CA . ASN A 1 79 ? -15.745 8.423 18.030 1.00 64.31 79 ASN A CA 1
ATOM 600 C C . ASN A 1 79 ? -15.847 6.977 17.514 1.00 64.31 79 ASN A C 1
ATOM 602 O O . ASN A 1 79 ? -15.958 6.035 18.299 1.00 64.31 79 ASN A O 1
ATOM 606 N N . ASN A 1 80 ? -15.798 6.807 16.193 1.00 66.00 80 ASN A N 1
ATOM 607 C CA . ASN A 1 80 ? -16.121 5.546 15.549 1.00 66.00 80 ASN A CA 1
ATOM 608 C C . ASN A 1 80 ? -15.250 5.336 14.301 1.00 66.00 80 ASN A C 1
ATOM 610 O O . ASN A 1 80 ? -15.621 5.726 13.195 1.00 66.00 80 ASN A O 1
ATOM 614 N N . TYR A 1 81 ? -14.034 4.815 14.496 1.00 76.19 81 TYR A N 1
ATOM 615 C CA . TYR A 1 81 ? -13.046 4.718 13.422 1.00 76.19 81 TYR A CA 1
ATOM 616 C C . TYR A 1 81 ? -13.143 3.411 12.646 1.00 76.19 81 TYR A C 1
ATOM 618 O O . TYR A 1 81 ? -12.830 2.342 13.176 1.00 76.19 81 TYR A O 1
ATOM 626 N N . HIS A 1 82 ? -13.471 3.526 11.360 1.00 76.88 82 HIS A N 1
ATOM 627 C CA . HIS A 1 82 ? -13.570 2.393 10.450 1.00 76.88 82 HIS A CA 1
ATOM 628 C C . HIS A 1 82 ? -12.994 2.736 9.093 1.00 76.88 82 HIS A C 1
ATOM 630 O O . HIS A 1 82 ? -13.314 3.777 8.526 1.00 76.88 82 HIS A O 1
ATOM 636 N N . LEU A 1 83 ? -12.241 1.802 8.525 1.00 86.44 83 LEU A N 1
ATOM 637 C CA . LEU A 1 83 ? -11.878 1.848 7.117 1.00 86.44 83 LEU A CA 1
ATOM 638 C C . LEU A 1 83 ? -12.744 0.869 6.327 1.00 86.44 83 LEU A C 1
ATOM 640 O O . LEU A 1 83 ? -12.769 -0.319 6.670 1.00 86.44 83 LEU A O 1
ATOM 644 N N . PRO A 1 84 ? -13.428 1.322 5.259 1.00 86.56 84 PRO A N 1
ATOM 645 C CA . PRO A 1 84 ? -14.125 0.425 4.354 1.00 86.56 84 PRO A CA 1
ATOM 646 C C . PRO A 1 84 ? -13.176 -0.617 3.771 1.00 86.56 84 PRO A C 1
ATOM 648 O O . PRO A 1 84 ? -12.007 -0.345 3.492 1.00 86.56 84 PRO A O 1
ATOM 651 N N . ARG A 1 85 ? -13.700 -1.818 3.521 1.00 89.44 85 ARG A N 1
ATOM 652 C CA . ARG A 1 85 ? -12.908 -2.945 3.012 1.00 89.44 85 ARG A CA 1
ATOM 653 C C . ARG A 1 85 ? -12.136 -2.619 1.733 1.00 89.44 85 ARG A C 1
ATOM 655 O O . ARG A 1 85 ? -11.009 -3.076 1.577 1.00 89.44 85 ARG A O 1
ATOM 662 N N . TRP A 1 86 ? -12.733 -1.848 0.827 1.00 93.12 86 TRP A N 1
ATOM 663 C CA . TRP A 1 86 ? -12.080 -1.475 -0.424 1.00 93.12 86 TRP A CA 1
ATOM 664 C C . TRP A 1 86 ? -10.873 -0.555 -0.184 1.00 93.12 86 TRP A C 1
ATOM 666 O O . TRP A 1 86 ? -9.841 -0.777 -0.802 1.00 93.12 86 TRP A O 1
ATOM 676 N N . VAL A 1 87 ? -10.941 0.377 0.777 1.00 95.25 87 VAL A N 1
ATOM 677 C CA . VAL A 1 87 ? -9.814 1.256 1.149 1.00 95.25 87 VAL A CA 1
ATOM 678 C C . VAL A 1 87 ? -8.669 0.435 1.733 1.00 95.25 87 VAL A C 1
ATOM 680 O O . VAL A 1 87 ? -7.517 0.616 1.353 1.00 95.25 87 VAL A O 1
ATOM 683 N N . VAL A 1 88 ? -8.988 -0.535 2.598 1.00 95.19 88 VAL A N 1
ATOM 684 C CA . VAL A 1 88 ? -7.994 -1.471 3.151 1.00 95.19 88 VAL A CA 1
ATOM 685 C C . VAL A 1 88 ? -7.324 -2.280 2.040 1.00 95.19 88 VAL A C 1
ATOM 687 O O . VAL A 1 88 ? -6.113 -2.470 2.073 1.00 95.19 88 VAL A O 1
ATOM 690 N N . ASN A 1 89 ? -8.089 -2.742 1.047 1.00 96.50 89 ASN A N 1
ATOM 691 C CA . ASN A 1 89 ? -7.541 -3.480 -0.091 1.00 96.50 89 ASN A CA 1
ATOM 692 C C . ASN A 1 89 ? -6.680 -2.589 -1.004 1.00 96.50 89 ASN A C 1
ATOM 694 O O . ASN A 1 89 ? -5.657 -3.059 -1.496 1.00 96.50 89 ASN A O 1
ATOM 698 N N . VAL A 1 90 ? -7.060 -1.325 -1.220 1.00 97.81 90 VAL A N 1
ATOM 699 C CA . VAL A 1 90 ? -6.256 -0.353 -1.982 1.00 97.81 90 VAL A CA 1
ATOM 700 C C . VAL A 1 90 ? -4.936 -0.088 -1.264 1.00 97.81 90 VAL A C 1
ATOM 702 O O . VAL A 1 90 ? -3.881 -0.247 -1.871 1.00 97.81 90 VAL A O 1
ATOM 705 N N . LEU A 1 91 ? -4.979 0.202 0.041 1.00 97.88 91 LEU A N 1
ATOM 706 C CA . LEU A 1 91 ? -3.779 0.379 0.858 1.00 97.88 91 LEU A CA 1
ATOM 707 C C . LEU A 1 91 ? -2.906 -0.879 0.858 1.00 97.88 91 LEU A C 1
ATOM 709 O O . LEU A 1 91 ? -1.707 -0.783 0.652 1.00 97.88 91 LEU A O 1
ATOM 713 N N . PHE A 1 92 ? -3.500 -2.065 1.003 1.00 98.44 92 PHE A N 1
ATOM 714 C CA . PHE A 1 92 ? -2.778 -3.336 0.916 1.00 98.44 92 PHE A CA 1
ATOM 715 C C . PHE A 1 92 ? -2.062 -3.522 -0.430 1.00 98.44 92 PHE A C 1
ATOM 717 O O . PHE A 1 92 ? -0.901 -3.932 -0.462 1.00 98.44 92 PHE A O 1
ATOM 724 N N . THR A 1 93 ? -2.744 -3.214 -1.534 1.00 98.44 93 THR A N 1
ATOM 725 C CA . THR A 1 93 ? -2.198 -3.326 -2.895 1.00 98.44 93 THR A CA 1
ATOM 726 C C . THR A 1 93 ? -1.040 -2.347 -3.083 1.00 98.44 93 THR A C 1
ATOM 728 O O . THR A 1 93 ? 0.033 -2.739 -3.537 1.00 98.44 93 THR A O 1
ATOM 731 N N . ALA A 1 94 ? -1.211 -1.098 -2.650 1.00 98.38 94 ALA A N 1
ATOM 732 C CA . ALA A 1 94 ? -0.174 -0.079 -2.741 1.00 98.38 94 ALA A CA 1
ATOM 733 C C . ALA A 1 94 ? 1.047 -0.407 -1.865 1.00 98.38 94 ALA A C 1
ATOM 735 O O . ALA A 1 94 ? 2.178 -0.379 -2.347 1.00 98.38 94 ALA A O 1
ATOM 736 N N . THR A 1 95 ? 0.825 -0.814 -0.608 1.00 98.50 95 THR A N 1
ATOM 737 C CA . THR A 1 95 ? 1.891 -1.252 0.304 1.00 98.50 95 THR A CA 1
ATOM 738 C C . THR A 1 95 ? 2.639 -2.467 -0.242 1.00 98.50 95 THR A C 1
ATOM 740 O O . THR A 1 95 ? 3.852 -2.544 -0.085 1.00 98.50 95 THR A O 1
ATOM 743 N N . THR A 1 96 ? 1.953 -3.401 -0.908 1.00 98.50 96 THR A N 1
ATOM 744 C CA . THR A 1 96 ? 2.601 -4.559 -1.549 1.00 98.50 96 THR A CA 1
ATOM 745 C C . THR A 1 96 ? 3.596 -4.116 -2.622 1.00 98.50 96 THR A C 1
ATOM 747 O O . THR A 1 96 ? 4.714 -4.626 -2.648 1.00 98.50 96 THR A O 1
ATOM 750 N N . GLY A 1 97 ? 3.226 -3.140 -3.459 1.00 97.81 97 GLY A N 1
ATOM 751 C CA . GLY A 1 97 ? 4.106 -2.595 -4.497 1.00 97.81 97 GLY A CA 1
ATOM 752 C C . GLY A 1 97 ? 5.378 -1.964 -3.927 1.00 97.81 97 GLY A C 1
ATOM 753 O O . GLY A 1 97 ? 6.478 -2.341 -4.324 1.00 97.81 97 GLY A O 1
ATOM 754 N N . VAL A 1 98 ? 5.249 -1.063 -2.945 1.00 97.81 98 VAL A N 1
ATOM 755 C CA . VAL A 1 98 ? 6.427 -0.417 -2.330 1.00 97.81 98 VAL A CA 1
ATOM 756 C C . VAL A 1 98 ? 7.259 -1.375 -1.474 1.00 97.81 98 VAL A C 1
ATOM 758 O O . VAL A 1 98 ? 8.479 -1.238 -1.396 1.00 97.81 98 VAL A O 1
ATOM 761 N N . ALA A 1 99 ? 6.632 -2.378 -0.853 1.00 97.94 99 ALA A N 1
ATOM 762 C CA . ALA A 1 99 ? 7.345 -3.414 -0.112 1.00 97.94 99 ALA A CA 1
ATOM 763 C C . ALA A 1 99 ? 8.165 -4.315 -1.043 1.00 97.94 99 ALA A C 1
ATOM 765 O O . ALA A 1 99 ? 9.286 -4.679 -0.694 1.00 97.94 99 ALA A O 1
ATOM 766 N N . LEU A 1 100 ? 7.640 -4.638 -2.231 1.00 96.25 100 LEU A N 1
ATOM 767 C CA . LEU A 1 100 ? 8.398 -5.342 -3.262 1.00 96.25 100 LEU A CA 1
ATOM 768 C C . LEU A 1 100 ? 9.627 -4.530 -3.674 1.00 96.25 100 LEU A C 1
ATOM 770 O O . LEU A 1 100 ? 10.735 -5.053 -3.628 1.00 96.25 100 LEU A O 1
ATOM 774 N N . THR A 1 101 ? 9.453 -3.260 -4.051 1.00 93.62 101 THR A N 1
ATOM 775 C CA . THR A 1 101 ? 10.573 -2.434 -4.533 1.00 93.62 101 THR A CA 1
ATOM 776 C C . THR A 1 101 ? 11.639 -2.243 -3.462 1.00 93.62 101 THR A C 1
ATOM 778 O O . THR A 1 101 ? 12.827 -2.295 -3.770 1.00 93.62 101 THR A O 1
ATOM 781 N N . PHE A 1 102 ? 11.232 -2.094 -2.198 1.00 94.50 102 PHE A N 1
ATOM 782 C CA . PHE A 1 102 ? 12.149 -2.069 -1.061 1.00 94.50 102 PHE A CA 1
ATOM 783 C C . PHE A 1 102 ? 12.910 -3.387 -0.907 1.00 94.50 102 PHE A C 1
ATOM 785 O O . PHE A 1 102 ? 14.135 -3.378 -0.803 1.00 94.50 102 PHE A O 1
ATOM 792 N N . LEU A 1 103 ? 12.208 -4.525 -0.942 1.00 93.62 103 LEU A N 1
ATOM 793 C CA . LEU A 1 103 ? 12.833 -5.836 -0.795 1.00 93.62 103 LEU A CA 1
ATOM 794 C C . LEU A 1 103 ? 13.856 -6.094 -1.907 1.00 93.62 103 LEU A C 1
ATOM 796 O O . LEU A 1 103 ? 14.977 -6.502 -1.616 1.00 93.62 103 LEU A O 1
ATOM 800 N N . ILE A 1 104 ? 13.501 -5.817 -3.163 1.00 89.38 104 ILE A N 1
ATOM 801 C CA . ILE A 1 104 ? 14.404 -5.964 -4.313 1.00 89.38 104 ILE A CA 1
ATOM 802 C C . ILE A 1 104 ? 15.629 -5.049 -4.159 1.00 89.38 104 ILE A C 1
ATOM 804 O O . ILE A 1 104 ? 16.758 -5.503 -4.350 1.00 89.38 104 ILE A O 1
ATOM 808 N N . ALA A 1 105 ? 15.431 -3.793 -3.743 1.00 86.62 105 ALA A N 1
ATOM 809 C CA . ALA A 1 105 ? 16.520 -2.840 -3.541 1.00 86.62 105 ALA A CA 1
ATOM 810 C C . ALA A 1 105 ? 17.541 -3.324 -2.500 1.00 86.62 105 ALA A C 1
ATOM 812 O O . ALA A 1 105 ? 18.744 -3.239 -2.746 1.00 86.62 105 ALA A O 1
ATOM 813 N N . ILE A 1 106 ? 17.092 -3.864 -1.362 1.00 88.56 106 ILE A N 1
ATOM 814 C CA . ILE A 1 106 ? 17.995 -4.276 -0.273 1.00 88.56 106 ILE A CA 1
ATOM 815 C C . ILE A 1 106 ? 18.562 -5.691 -0.446 1.00 88.56 106 ILE A C 1
ATOM 817 O O . ILE A 1 106 ? 19.677 -5.943 -0.000 1.00 88.56 106 ILE A O 1
ATOM 821 N N . THR A 1 107 ? 17.818 -6.619 -1.062 1.00 86.81 107 THR A N 1
ATOM 822 C CA . THR A 1 107 ? 18.222 -8.040 -1.143 1.00 86.81 107 THR A CA 1
ATOM 823 C C . THR A 1 107 ? 18.885 -8.425 -2.456 1.00 86.81 107 THR A C 1
ATOM 825 O O . THR A 1 107 ? 19.678 -9.361 -2.462 1.00 86.81 107 THR A O 1
ATOM 828 N N . ILE A 1 108 ? 18.584 -7.722 -3.550 1.00 82.50 108 ILE A N 1
ATOM 829 C CA . ILE A 1 108 ? 19.107 -8.045 -4.883 1.00 82.50 108 ILE A CA 1
ATOM 830 C C . ILE A 1 108 ? 20.040 -6.936 -5.361 1.00 82.50 108 ILE A C 1
ATOM 832 O O . ILE A 1 108 ? 21.221 -7.178 -5.586 1.00 82.50 108 ILE A O 1
ATOM 836 N N . LEU A 1 109 ? 19.548 -5.698 -5.461 1.00 80.62 109 LEU A N 1
ATOM 837 C CA . LEU A 1 109 ? 20.310 -4.623 -6.107 1.00 80.62 109 LEU A CA 1
ATOM 838 C C . LEU A 1 109 ? 21.502 -4.151 -5.261 1.00 80.62 109 LEU A C 1
ATOM 840 O O . LEU A 1 109 ? 22.594 -3.957 -5.796 1.00 80.62 109 LEU A O 1
ATOM 844 N N . SER A 1 110 ? 21.316 -4.009 -3.945 1.00 80.69 110 SER A N 1
ATOM 845 C CA . SER A 1 110 ? 22.369 -3.562 -3.015 1.00 80.69 110 SER A CA 1
ATOM 846 C C . SER A 1 110 ? 23.537 -4.541 -2.855 1.00 80.69 110 SER A C 1
ATOM 848 O O . SER A 1 110 ? 24.661 -4.063 -2.751 1.00 80.69 110 SER A O 1
ATOM 850 N N . PRO A 1 111 ? 23.338 -5.873 -2.844 1.00 79.00 111 PRO A N 1
ATOM 851 C CA . PRO A 1 111 ? 24.458 -6.818 -2.858 1.00 79.00 111 PRO A CA 1
ATOM 852 C C . PRO A 1 111 ? 25.138 -6.961 -4.223 1.00 79.00 111 PRO A C 1
ATOM 854 O O . PRO A 1 111 ? 26.338 -7.209 -4.279 1.00 79.00 111 PRO A O 1
ATOM 857 N N . MET A 1 112 ? 24.388 -6.829 -5.322 1.00 69.38 112 MET A N 1
ATOM 858 C CA . MET A 1 112 ? 24.928 -7.024 -6.674 1.00 69.38 112 MET A CA 1
ATOM 859 C C . MET A 1 112 ? 25.692 -5.807 -7.206 1.00 69.38 112 MET A C 1
ATOM 861 O O . MET A 1 112 ? 26.511 -5.944 -8.109 1.00 69.38 112 MET A O 1
ATOM 865 N N . THR A 1 113 ? 25.429 -4.613 -6.676 1.00 67.38 113 THR A N 1
ATOM 866 C CA . THR A 1 113 ? 26.026 -3.361 -7.162 1.00 67.38 113 THR A CA 1
ATOM 867 C C . THR A 1 113 ? 26.297 -2.398 -6.003 1.00 67.38 113 THR A C 1
ATOM 869 O O . THR A 1 113 ? 25.860 -2.620 -4.879 1.00 67.38 113 THR A O 1
ATOM 872 N N . SER A 1 114 ? 26.935 -1.251 -6.258 1.00 70.69 114 SER A N 1
ATOM 873 C CA . SER A 1 114 ? 27.014 -0.157 -5.268 1.00 70.69 114 SER A CA 1
ATOM 874 C C . SER A 1 114 ? 25.659 0.552 -5.023 1.00 70.69 114 SER A C 1
ATOM 876 O O . SER A 1 114 ? 25.643 1.712 -4.604 1.00 70.69 114 SER A O 1
ATOM 878 N N . TYR A 1 115 ? 24.516 -0.116 -5.260 1.00 74.56 115 TYR A N 1
ATOM 879 C CA . TYR A 1 115 ? 23.157 0.443 -5.178 1.00 74.56 115 TYR A CA 1
ATOM 880 C C . TYR A 1 115 ? 22.841 1.060 -3.822 1.00 74.56 115 TYR A C 1
ATOM 882 O O . TYR A 1 115 ? 22.071 2.011 -3.757 1.00 74.56 115 TYR A O 1
ATOM 890 N N . TYR A 1 116 ? 23.452 0.566 -2.740 1.00 77.50 116 TYR A N 1
ATOM 891 C CA . TYR A 1 116 ? 23.271 1.141 -1.407 1.00 77.50 116 TYR A CA 1
ATOM 892 C C . TYR A 1 116 ? 23.602 2.643 -1.381 1.00 77.50 116 TYR A C 1
ATOM 894 O O . TYR A 1 116 ? 22.945 3.399 -0.670 1.00 77.50 116 TYR A O 1
ATOM 902 N N . ARG A 1 117 ? 24.580 3.094 -2.186 1.00 76.75 117 ARG A N 1
ATOM 903 C CA . ARG A 1 117 ? 24.910 4.519 -2.316 1.00 76.75 117 ARG A CA 1
ATOM 904 C C . ARG A 1 117 ? 23.772 5.270 -2.982 1.00 76.75 117 ARG A C 1
ATOM 906 O O . ARG A 1 117 ? 23.323 6.257 -2.426 1.00 76.75 117 ARG A O 1
ATOM 913 N N . MET A 1 118 ? 23.270 4.773 -4.112 1.00 81.19 118 MET A N 1
ATOM 914 C CA . MET A 1 118 ? 22.149 5.383 -4.833 1.00 81.19 118 MET A CA 1
ATOM 915 C C . MET A 1 118 ? 20.885 5.430 -3.965 1.00 81.19 118 MET A C 1
ATOM 917 O O . MET A 1 118 ? 20.222 6.455 -3.891 1.00 81.19 118 MET A O 1
ATOM 921 N N . MET A 1 119 ? 20.595 4.341 -3.253 1.00 80.19 119 MET A N 1
ATOM 922 C CA . MET A 1 119 ? 19.432 4.198 -2.380 1.00 80.19 119 MET A CA 1
ATOM 923 C C . MET A 1 119 ? 19.421 5.206 -1.227 1.00 80.19 119 MET A C 1
ATOM 925 O O . MET A 1 119 ? 18.353 5.603 -0.776 1.00 80.19 119 MET A O 1
ATOM 929 N N . LEU A 1 120 ? 20.598 5.595 -0.737 1.00 82.25 120 LEU A N 1
ATOM 930 C CA . LEU A 1 120 ? 20.765 6.546 0.363 1.00 82.25 120 LEU A CA 1
ATOM 931 C C . LEU A 1 120 ? 21.117 7.961 -0.122 1.00 82.25 120 LEU A C 1
ATOM 933 O O . LEU A 1 120 ? 21.244 8.868 0.697 1.00 82.25 120 LEU A O 1
ATOM 937 N N . TYR A 1 121 ? 21.293 8.152 -1.431 1.00 81.88 121 TYR A N 1
ATOM 938 C CA . TYR A 1 121 ? 21.707 9.420 -2.014 1.00 81.88 121 TYR A CA 1
ATOM 939 C C . TYR A 1 121 ? 20.504 10.291 -2.362 1.00 81.88 121 TYR A C 1
ATOM 941 O O . TYR A 1 121 ? 19.578 9.851 -3.047 1.00 81.88 121 TYR A O 1
ATOM 949 N N . SER A 1 122 ? 20.560 11.557 -1.942 1.00 81.56 122 SER A N 1
ATOM 950 C CA . SER A 1 122 ? 19.526 12.550 -2.232 1.00 81.56 122 SER A CA 1
ATOM 951 C C . SER A 1 122 ? 18.127 12.017 -1.863 1.00 81.56 122 SER A C 1
ATOM 953 O O . SER A 1 122 ? 17.935 11.352 -0.844 1.00 81.56 122 SER A O 1
ATOM 955 N N . ASN A 1 123 ? 17.139 12.289 -2.699 1.00 81.12 123 ASN A N 1
ATOM 956 C CA . ASN A 1 123 ? 15.746 11.935 -2.512 1.00 81.12 123 ASN A CA 1
ATOM 957 C C . ASN A 1 123 ? 15.419 10.446 -2.774 1.00 81.12 123 ASN A C 1
ATOM 959 O O . ASN A 1 123 ? 14.352 9.959 -2.392 1.00 81.12 123 ASN A O 1
ATOM 963 N N . ASN A 1 124 ? 16.349 9.653 -3.320 1.00 85.44 124 ASN A N 1
ATOM 964 C CA . ASN A 1 124 ? 16.140 8.205 -3.477 1.00 85.44 124 ASN A CA 1
ATOM 965 C C . ASN A 1 124 ? 15.924 7.489 -2.137 1.00 85.44 124 ASN A C 1
ATOM 967 O O . ASN A 1 124 ? 15.245 6.458 -2.099 1.00 85.44 124 ASN A O 1
ATOM 971 N N . ILE A 1 125 ? 16.407 8.063 -1.028 1.00 90.25 125 ILE A N 1
ATOM 972 C CA . ILE A 1 125 ? 16.124 7.547 0.314 1.00 90.25 125 ILE A CA 1
ATOM 973 C C . ILE A 1 125 ? 14.625 7.551 0.631 1.00 90.25 125 ILE A C 1
ATOM 975 O O . ILE A 1 125 ? 14.145 6.641 1.315 1.00 90.25 125 ILE A O 1
ATOM 979 N N . LEU A 1 126 ? 13.863 8.515 0.097 1.00 93.19 126 LEU A N 1
ATOM 980 C CA . LEU A 1 126 ? 12.412 8.552 0.246 1.00 93.19 126 LEU A CA 1
ATOM 981 C C . LEU A 1 126 ? 11.763 7.417 -0.546 1.00 93.19 126 LEU A C 1
ATOM 983 O O . LEU A 1 126 ? 11.037 6.619 0.047 1.00 93.19 126 LEU A O 1
ATOM 987 N N . PHE A 1 127 ? 12.072 7.279 -1.838 1.00 92.06 127 PHE A N 1
ATOM 988 C CA . PHE A 1 127 ? 11.463 6.262 -2.706 1.00 92.06 127 PHE A CA 1
ATOM 989 C C . PHE A 1 127 ? 11.824 4.823 -2.335 1.00 92.06 127 PHE A C 1
ATOM 991 O O . PHE A 1 127 ? 10.979 3.929 -2.429 1.00 92.06 127 PHE A O 1
ATOM 998 N N . HIS A 1 128 ? 13.066 4.586 -1.922 1.00 91.75 128 HIS A N 1
ATOM 999 C CA . HIS A 1 128 ? 13.558 3.234 -1.704 1.00 91.75 128 HIS A CA 1
ATOM 1000 C C . HIS A 1 128 ? 13.550 2.792 -0.248 1.00 91.75 128 HIS A C 1
ATOM 1002 O O . HIS A 1 128 ? 13.572 1.590 -0.022 1.00 91.75 128 HIS A O 1
ATOM 1008 N N . THR A 1 129 ? 13.501 3.703 0.729 1.00 92.00 129 THR A N 1
ATOM 1009 C CA . THR A 1 129 ? 13.654 3.329 2.145 1.00 92.00 129 THR A CA 1
ATOM 1010 C C . THR A 1 129 ? 12.543 3.895 3.025 1.00 92.00 129 THR A C 1
ATOM 1012 O O . THR A 1 129 ? 11.737 3.137 3.564 1.00 92.00 129 THR A O 1
ATOM 1015 N N . ILE A 1 130 ? 12.461 5.221 3.168 1.00 95.50 130 ILE A N 1
ATOM 1016 C CA . ILE A 1 130 ? 11.591 5.864 4.163 1.00 95.50 130 ILE A CA 1
ATOM 1017 C C . ILE A 1 130 ? 10.110 5.635 3.840 1.00 95.50 130 ILE A C 1
ATOM 1019 O O . ILE A 1 130 ? 9.370 5.148 4.699 1.00 95.50 130 ILE A O 1
ATOM 1023 N N . ASN A 1 131 ? 9.669 5.918 2.610 1.00 97.06 131 ASN A N 1
ATOM 1024 C CA . ASN A 1 131 ? 8.263 5.751 2.235 1.00 97.06 131 ASN A CA 1
ATOM 1025 C C . ASN A 1 131 ? 7.822 4.276 2.284 1.00 97.06 131 ASN A C 1
ATOM 1027 O O . ASN A 1 131 ? 6.777 4.012 2.888 1.00 97.06 131 ASN A O 1
ATOM 1031 N N . PRO A 1 132 ? 8.591 3.293 1.760 1.00 97.56 132 PRO A N 1
ATOM 1032 C CA . PRO A 1 132 ? 8.256 1.881 1.930 1.00 97.56 132 PRO A CA 1
ATOM 1033 C C . PRO A 1 132 ? 8.117 1.443 3.391 1.00 97.56 132 PRO A C 1
ATOM 1035 O O . PRO A 1 132 ? 7.137 0.780 3.734 1.00 97.56 132 PRO A O 1
ATOM 1038 N N . ILE A 1 133 ? 9.044 1.837 4.274 1.00 97.06 133 ILE A N 1
ATOM 1039 C CA . ILE A 1 133 ? 8.982 1.483 5.701 1.00 97.06 133 ILE A CA 1
ATOM 1040 C C . ILE A 1 133 ? 7.723 2.071 6.342 1.00 97.06 133 ILE A C 1
ATOM 1042 O O . ILE A 1 133 ? 6.977 1.349 7.010 1.00 97.06 133 ILE A O 1
ATOM 1046 N N . ILE A 1 134 ? 7.441 3.356 6.105 1.00 98.06 134 ILE A N 1
ATOM 1047 C CA . ILE A 1 134 ? 6.237 4.006 6.634 1.00 98.06 134 ILE A CA 1
ATOM 1048 C C . ILE A 1 134 ? 4.977 3.332 6.080 1.00 98.06 134 ILE A C 1
ATOM 1050 O O . ILE A 1 134 ? 4.060 3.071 6.851 1.00 98.06 134 ILE A O 1
ATOM 1054 N N . ALA A 1 135 ? 4.924 2.990 4.790 1.00 98.31 135 ALA A N 1
ATOM 1055 C CA . ALA A 1 135 ? 3.776 2.324 4.175 1.00 98.31 135 ALA A CA 1
ATOM 1056 C C . ALA A 1 135 ? 3.524 0.919 4.741 1.00 98.31 135 ALA A C 1
ATOM 1058 O O . ALA A 1 135 ? 2.369 0.546 4.968 1.00 98.31 135 ALA A O 1
ATOM 1059 N N . ILE A 1 136 ? 4.585 0.145 4.999 1.00 98.31 136 ILE A N 1
ATOM 1060 C CA . ILE A 1 136 ? 4.500 -1.178 5.633 1.00 98.31 136 ILE A CA 1
ATOM 1061 C C . ILE A 1 136 ? 3.971 -1.043 7.062 1.00 98.31 136 ILE A C 1
ATOM 1063 O O . ILE A 1 136 ? 3.004 -1.716 7.430 1.00 98.31 136 ILE A O 1
ATOM 1067 N N . LEU A 1 137 ? 4.568 -0.154 7.862 1.00 97.31 137 LEU A N 1
ATOM 1068 C CA . LEU A 1 137 ? 4.148 0.080 9.244 1.00 97.31 137 LEU A CA 1
ATOM 1069 C C . LEU A 1 137 ? 2.713 0.611 9.302 1.00 97.31 137 LEU A C 1
ATOM 1071 O O . LEU A 1 137 ? 1.902 0.093 10.071 1.00 97.31 137 LEU A O 1
ATOM 1075 N N . LEU A 1 138 ? 2.375 1.584 8.452 1.00 96.94 138 LEU A N 1
ATOM 1076 C CA . LEU A 1 138 ? 1.027 2.120 8.323 1.00 96.94 138 LEU A CA 1
ATOM 1077 C C . LEU A 1 138 ? 0.046 0.982 8.060 1.00 96.94 138 LEU A C 1
ATOM 1079 O O . LEU A 1 138 ? -0.870 0.788 8.848 1.00 96.94 138 LEU A O 1
ATOM 1083 N N . PHE A 1 139 ? 0.255 0.173 7.023 1.00 97.50 139 PHE A N 1
ATOM 1084 C CA . PHE A 1 139 ? -0.664 -0.915 6.698 1.00 97.50 139 PHE A CA 1
ATOM 1085 C C . PHE A 1 139 ? -0.796 -1.957 7.820 1.00 97.50 139 PHE A C 1
ATOM 1087 O O . PHE A 1 139 ? -1.902 -2.419 8.107 1.00 97.50 139 PHE A O 1
ATOM 1094 N N . ILE A 1 140 ? 0.298 -2.326 8.492 1.00 95.75 140 ILE A N 1
ATOM 1095 C CA . ILE A 1 140 ? 0.258 -3.289 9.604 1.00 95.75 140 ILE A CA 1
ATOM 1096 C C . ILE A 1 140 ? -0.553 -2.737 10.787 1.00 95.75 140 ILE A C 1
ATOM 1098 O O . ILE A 1 140 ? -1.337 -3.473 11.398 1.00 95.75 140 ILE A O 1
ATOM 1102 N N . PHE A 1 141 ? -0.386 -1.451 11.111 1.00 93.38 141 PHE A N 1
ATOM 1103 C CA . PHE A 1 141 ? -0.936 -0.839 12.323 1.00 93.38 141 PHE A CA 1
ATOM 1104 C C . PHE A 1 141 ? -2.202 -0.005 12.110 1.00 93.38 141 PHE A C 1
ATOM 1106 O O . PHE A 1 141 ? -2.837 0.379 13.097 1.00 93.38 141 PHE A O 1
ATOM 1113 N N . ILE A 1 142 ? -2.644 0.222 10.874 1.00 90.94 142 ILE A N 1
ATOM 1114 C CA . ILE A 1 142 ? -3.880 0.957 10.595 1.00 90.94 142 ILE A CA 1
ATOM 1115 C C . ILE A 1 142 ? -5.086 0.182 11.122 1.00 90.94 142 ILE A C 1
ATOM 1117 O O . ILE A 1 142 ? -5.136 -1.051 11.047 1.00 90.94 142 ILE A O 1
ATOM 1121 N N . ASN A 1 143 ? -6.032 0.874 11.752 1.00 80.75 143 ASN A N 1
ATOM 1122 C CA . ASN A 1 143 ? -7.216 0.231 12.316 1.00 80.75 143 ASN A CA 1
ATOM 1123 C C . ASN A 1 143 ? -8.208 -0.066 11.187 1.00 80.75 143 ASN A C 1
ATOM 1125 O O . ASN A 1 143 ? -8.653 0.845 10.494 1.00 80.75 143 ASN A O 1
ATOM 1129 N N . SER A 1 144 ? -8.575 -1.331 11.024 1.00 80.25 144 SER A N 1
ATOM 1130 C CA . SER A 1 144 ? -9.635 -1.756 10.116 1.00 80.25 144 SER A CA 1
ATOM 1131 C C . SER A 1 144 ? -10.549 -2.744 10.830 1.00 80.25 144 SER A C 1
ATOM 1133 O O . SER A 1 144 ? -10.109 -3.468 11.723 1.00 80.25 144 SER A O 1
ATOM 1135 N N . ASP A 1 145 ? -11.808 -2.808 10.401 1.00 73.44 145 ASP A N 1
ATOM 1136 C CA . ASP A 1 145 ? -12.759 -3.836 10.854 1.00 73.44 145 ASP A CA 1
ATOM 1137 C C . ASP A 1 145 ? -12.678 -5.115 10.005 1.00 73.44 145 ASP A C 1
ATOM 1139 O O . ASP A 1 145 ? -13.504 -6.029 10.116 1.00 73.44 145 ASP A O 1
ATOM 1143 N N . HIS A 1 146 ? -11.722 -5.160 9.078 1.00 82.38 146 HIS A N 1
ATOM 1144 C CA . HIS A 1 146 ? -11.696 -6.126 8.001 1.00 82.38 146 HIS A CA 1
ATOM 1145 C C . HIS A 1 146 ? -10.332 -6.790 7.905 1.00 8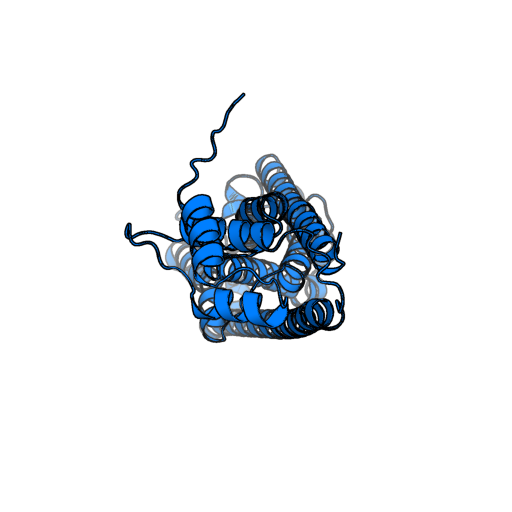2.38 146 HIS A C 1
ATOM 1147 O O . HIS A 1 146 ? -9.323 -6.146 7.628 1.00 82.38 146 HIS A O 1
ATOM 1153 N N . LYS A 1 147 ? -10.340 -8.120 8.015 1.00 89.62 147 LYS A N 1
ATOM 1154 C CA . LYS A 1 147 ? -9.218 -8.944 7.571 1.00 89.62 147 LYS A CA 1
ATOM 1155 C C . LYS A 1 147 ? -9.039 -8.820 6.063 1.00 89.62 147 LYS A C 1
ATOM 1157 O O . LYS A 1 147 ? -10.013 -8.851 5.298 1.00 89.62 147 LYS A O 1
ATOM 1162 N N . VAL A 1 148 ? -7.786 -8.832 5.632 1.00 94.50 148 VAL A N 1
ATOM 1163 C CA . VAL A 1 148 ? -7.444 -8.978 4.220 1.00 94.50 148 VAL A CA 1
ATOM 1164 C C . VAL A 1 148 ? -7.652 -10.434 3.808 1.00 94.50 148 VAL A C 1
ATOM 1166 O O . VAL A 1 148 ? -7.073 -11.376 4.368 1.00 94.50 148 VAL A O 1
ATOM 1169 N N . SER A 1 149 ? -8.546 -10.632 2.841 1.00 95.00 149 SER A N 1
ATOM 1170 C CA . SER A 1 149 ? -8.864 -11.962 2.312 1.00 95.00 149 SER A CA 1
ATOM 1171 C C . SER A 1 149 ? -7.710 -12.517 1.482 1.00 95.00 149 SER A C 1
ATOM 1173 O O . SER A 1 149 ? -6.943 -11.751 0.914 1.00 95.00 149 SER A O 1
ATOM 1175 N N . PHE A 1 150 ? -7.611 -13.841 1.360 1.00 96.50 150 PHE A N 1
ATOM 1176 C CA . PHE A 1 150 ? -6.624 -14.460 0.466 1.00 96.50 150 PHE A CA 1
ATOM 1177 C C . PHE A 1 150 ? -6.836 -14.042 -0.999 1.00 96.50 150 PHE A C 1
ATOM 1179 O O . PHE A 1 150 ? -5.880 -13.771 -1.710 1.00 96.50 150 PHE A O 1
ATOM 1186 N N . ARG A 1 151 ? -8.095 -13.870 -1.430 1.00 94.44 151 ARG A N 1
ATOM 1187 C CA . ARG A 1 151 ? -8.417 -13.385 -2.783 1.00 94.44 151 ARG A CA 1
ATOM 1188 C C . ARG A 1 151 ? -7.857 -11.987 -3.068 1.00 94.44 151 ARG A C 1
ATOM 1190 O O . ARG A 1 151 ? -7.479 -11.703 -4.195 1.00 94.44 151 ARG A O 1
ATOM 1197 N N . ALA A 1 152 ? -7.754 -11.134 -2.047 1.00 94.88 152 ALA A N 1
ATOM 1198 C CA . ALA A 1 152 ? -7.173 -9.800 -2.197 1.00 94.88 152 ALA A CA 1
ATOM 1199 C C . ALA A 1 152 ? -5.666 -9.844 -2.507 1.00 94.88 152 ALA A C 1
ATOM 1201 O O . ALA A 1 152 ? -5.151 -8.889 -3.070 1.00 94.88 152 ALA A O 1
ATOM 1202 N N . THR A 1 153 ? -4.966 -10.944 -2.202 1.00 96.75 153 THR A N 1
ATOM 1203 C CA . THR A 1 153 ? -3.555 -11.139 -2.576 1.00 96.75 153 THR A CA 1
ATOM 1204 C C . THR A 1 153 ? -3.376 -11.165 -4.098 1.00 96.75 153 THR A C 1
ATOM 1206 O O . THR A 1 153 ? -2.411 -10.600 -4.596 1.00 96.75 153 THR A O 1
ATOM 1209 N N . PHE A 1 154 ? -4.333 -11.719 -4.852 1.00 95.44 154 PHE A N 1
ATOM 1210 C CA . PHE A 1 154 ? -4.295 -11.677 -6.320 1.00 95.44 154 PHE A CA 1
ATOM 1211 C C . PHE A 1 154 ? -4.535 -10.269 -6.876 1.00 95.44 154 PHE A C 1
ATOM 1213 O O . PHE A 1 154 ? -3.950 -9.894 -7.884 1.00 95.44 154 PHE A O 1
ATOM 1220 N N . LEU A 1 155 ? -5.354 -9.460 -6.200 1.00 94.19 155 LEU A N 1
ATOM 1221 C CA . LEU A 1 155 ? -5.511 -8.050 -6.566 1.00 94.19 155 LEU A CA 1
ATOM 1222 C C . LEU A 1 155 ? -4.241 -7.251 -6.248 1.00 94.19 155 LEU A C 1
ATOM 1224 O O . LEU A 1 155 ? -3.857 -6.386 -7.026 1.00 94.19 155 LEU A O 1
ATOM 1228 N N . ALA A 1 156 ? -3.553 -7.581 -5.152 1.00 96.56 156 ALA A N 1
ATOM 1229 C CA . ALA A 1 156 ? -2.331 -6.898 -4.736 1.00 96.56 156 ALA A CA 1
ATOM 1230 C C . ALA A 1 156 ? -1.155 -7.075 -5.709 1.00 96.56 156 ALA A C 1
ATOM 1232 O O . ALA A 1 156 ? -0.311 -6.188 -5.795 1.00 96.56 156 ALA A O 1
ATOM 1233 N N . ILE A 1 157 ? -1.108 -8.181 -6.462 1.00 96.81 157 ILE A N 1
ATOM 1234 C CA . ILE A 1 157 ? -0.084 -8.399 -7.499 1.00 96.81 157 ILE A CA 1
ATOM 1235 C C . ILE A 1 157 ? -0.428 -7.730 -8.839 1.00 96.81 157 ILE A C 1
ATOM 1237 O O . ILE A 1 157 ? 0.439 -7.629 -9.705 1.00 96.81 157 ILE A O 1
ATOM 1241 N N . ALA A 1 158 ? -1.666 -7.256 -9.026 1.00 95.88 158 ALA A N 1
ATOM 1242 C CA . ALA A 1 158 ? -2.121 -6.714 -10.305 1.00 95.88 158 ALA A CA 1
ATOM 1243 C C . ALA A 1 158 ? -1.272 -5.531 -10.812 1.00 95.88 158 ALA A C 1
ATOM 1245 O O . ALA A 1 158 ? -0.921 -5.554 -11.989 1.00 95.88 158 ALA A O 1
ATOM 1246 N N . PRO A 1 159 ? -0.852 -4.548 -9.982 1.00 95.94 159 PRO A N 1
ATOM 1247 C CA . PRO A 1 159 ? 0.011 -3.466 -10.458 1.00 95.94 159 PRO A CA 1
ATOM 1248 C C . PRO A 1 159 ? 1.345 -3.952 -11.035 1.00 95.94 159 PRO A C 1
ATOM 1250 O O . PRO A 1 159 ? 1.813 -3.390 -12.018 1.00 95.94 159 PRO A O 1
ATOM 1253 N N . VAL A 1 160 ? 1.936 -5.010 -10.468 1.00 94.81 160 VAL A N 1
ATOM 1254 C CA . VAL A 1 160 ? 3.201 -5.584 -10.959 1.00 94.81 160 VAL A CA 1
ATOM 1255 C C . VAL A 1 160 ? 2.992 -6.285 -12.294 1.00 94.81 160 VAL A C 1
ATOM 1257 O O . VAL A 1 160 ? 3.773 -6.081 -13.215 1.00 94.81 160 VAL A O 1
ATOM 1260 N N . VAL A 1 161 ? 1.923 -7.076 -12.421 1.00 95.12 161 VAL A N 1
ATOM 1261 C CA . VAL A 1 161 ? 1.590 -7.765 -13.679 1.00 95.12 161 VAL A CA 1
ATOM 1262 C C . VAL A 1 161 ? 1.296 -6.755 -14.789 1.00 95.12 161 VAL A C 1
ATOM 1264 O O . VAL A 1 161 ? 1.808 -6.893 -15.897 1.00 95.12 161 VAL A O 1
ATOM 1267 N N . LEU A 1 162 ? 0.513 -5.715 -14.485 1.00 95.44 162 LEU A N 1
ATOM 1268 C CA . LEU A 1 162 ? 0.217 -4.636 -15.426 1.00 95.44 162 LEU A CA 1
ATOM 1269 C C . LEU A 1 162 ? 1.494 -3.906 -15.838 1.00 95.44 162 LEU A C 1
ATOM 1271 O O . LEU A 1 162 ? 1.741 -3.737 -17.029 1.00 95.44 162 LEU A O 1
ATOM 1275 N N . TYR A 1 163 ? 2.329 -3.525 -14.871 1.00 94.69 163 TYR A N 1
ATOM 1276 C CA . TYR A 1 163 ? 3.596 -2.865 -15.156 1.00 94.69 163 TYR A CA 1
ATOM 1277 C C . TYR A 1 163 ? 4.513 -3.735 -16.021 1.00 94.69 163 TYR A C 1
ATOM 1279 O O . TYR A 1 163 ? 5.060 -3.241 -16.998 1.00 94.69 163 TYR A O 1
ATOM 1287 N N . ALA A 1 164 ? 4.633 -5.032 -15.721 1.00 92.31 164 ALA A N 1
ATOM 1288 C CA . ALA A 1 164 ? 5.429 -5.963 -16.515 1.00 92.31 164 ALA A CA 1
ATOM 1289 C C . ALA A 1 164 ? 4.929 -6.062 -17.967 1.00 92.31 164 ALA A C 1
ATOM 1291 O O . ALA A 1 164 ? 5.744 -6.117 -18.885 1.00 92.31 164 ALA A O 1
ATOM 1292 N N . ALA A 1 165 ? 3.611 -6.031 -18.191 1.00 93.38 165 ALA A N 1
ATOM 1293 C CA . ALA A 1 165 ? 3.038 -6.016 -19.536 1.00 93.38 165 ALA A CA 1
ATOM 1294 C C . ALA A 1 165 ? 3.372 -4.718 -20.295 1.00 93.38 165 ALA A C 1
ATOM 1296 O O . ALA A 1 165 ? 3.822 -4.782 -21.438 1.00 93.38 165 ALA A O 1
ATOM 1297 N N . PHE A 1 166 ? 3.215 -3.550 -19.658 1.00 93.69 166 PHE A N 1
ATOM 1298 C CA . PHE A 1 166 ? 3.607 -2.264 -20.255 1.00 93.69 166 PHE A CA 1
ATOM 1299 C C . PHE A 1 166 ? 5.102 -2.212 -20.555 1.00 93.69 166 PHE A C 1
ATOM 1301 O O . PHE A 1 166 ? 5.500 -1.828 -21.651 1.00 93.69 166 PHE A O 1
ATOM 1308 N N . TYR A 1 167 ? 5.918 -2.649 -19.600 1.00 92.56 167 TYR A N 1
ATOM 1309 C CA . TYR A 1 167 ? 7.361 -2.718 -19.736 1.00 92.56 167 TYR A CA 1
ATOM 1310 C C . TYR A 1 167 ? 7.768 -3.617 -20.904 1.00 92.56 167 TYR A C 1
ATOM 1312 O O . TYR A 1 167 ? 8.575 -3.215 -21.734 1.00 92.56 167 TYR A O 1
ATOM 1320 N N . PHE A 1 168 ? 7.162 -4.803 -21.025 1.00 91.75 168 PHE A N 1
ATOM 1321 C CA . PHE A 1 168 ? 7.422 -5.714 -22.135 1.00 91.75 168 PHE A CA 1
ATOM 1322 C C . PHE A 1 168 ? 7.162 -5.049 -23.490 1.00 91.75 168 PHE A C 1
ATOM 1324 O O . PHE A 1 168 ? 8.027 -5.058 -24.362 1.00 91.75 168 PHE A O 1
ATOM 1331 N N . VAL A 1 169 ? 5.996 -4.423 -23.655 1.00 94.31 169 VAL A N 1
ATOM 1332 C CA . VAL A 1 169 ? 5.641 -3.755 -24.912 1.00 94.31 169 VAL A CA 1
ATOM 1333 C C . VAL A 1 169 ? 6.590 -2.590 -25.200 1.00 94.31 169 VAL A C 1
ATOM 1335 O O . VAL A 1 169 ? 7.151 -2.504 -26.290 1.00 94.31 169 VAL A O 1
ATOM 1338 N N . LEU A 1 170 ? 6.813 -1.709 -24.227 1.00 93.81 170 LEU A N 1
ATOM 1339 C CA . LEU A 1 170 ? 7.571 -0.477 -24.446 1.00 93.81 170 LEU A CA 1
ATOM 1340 C C . LEU A 1 170 ? 9.074 -0.725 -24.610 1.00 93.81 170 LEU A C 1
ATOM 1342 O O . LEU A 1 170 ? 9.710 -0.003 -25.369 1.00 93.81 170 LEU A O 1
ATOM 1346 N N . VAL A 1 171 ? 9.635 -1.743 -23.955 1.00 91.38 171 VAL A N 1
ATOM 1347 C CA . VAL A 1 171 ? 11.075 -2.043 -24.012 1.00 91.38 171 VAL A CA 1
ATOM 1348 C C . VAL A 1 171 ? 11.419 -3.062 -25.095 1.00 91.38 171 VAL A C 1
ATOM 1350 O O . VAL A 1 171 ? 12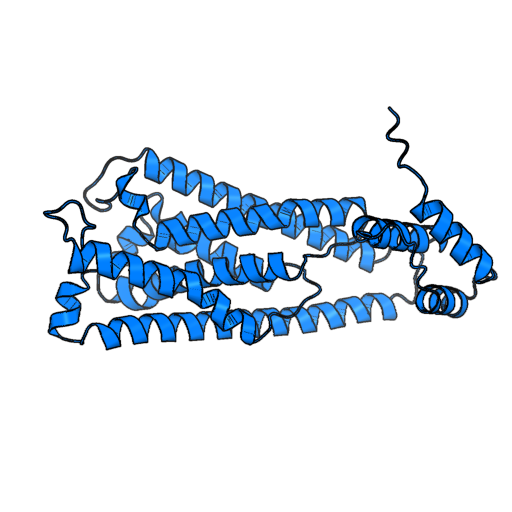.428 -2.898 -25.779 1.00 91.38 171 VAL A O 1
ATOM 1353 N N . PHE A 1 172 ? 10.628 -4.129 -25.258 1.00 90.00 172 PHE A N 1
ATOM 1354 C CA . PHE A 1 172 ? 10.973 -5.243 -26.156 1.00 90.00 172 PHE A CA 1
ATOM 1355 C C . PHE A 1 172 ? 10.271 -5.187 -27.508 1.00 90.00 172 PHE A C 1
ATOM 1357 O O . PHE A 1 172 ? 10.858 -5.632 -28.490 1.00 90.00 172 PHE A O 1
ATOM 1364 N N . VAL A 1 173 ? 9.039 -4.673 -27.569 1.00 93.19 173 VAL A N 1
ATOM 1365 C CA . VAL A 1 173 ? 8.274 -4.617 -28.826 1.00 93.19 173 VAL A CA 1
ATOM 1366 C C . VAL A 1 173 ? 8.532 -3.310 -29.569 1.00 93.19 173 VAL A C 1
ATOM 1368 O O . VAL A 1 173 ? 8.786 -3.340 -30.766 1.00 93.19 173 VAL A O 1
ATOM 1371 N N . ILE A 1 174 ? 8.468 -2.173 -28.869 1.00 94.38 174 ILE A N 1
ATOM 1372 C CA . ILE A 1 174 ? 8.688 -0.850 -29.471 1.00 94.38 174 ILE A CA 1
ATOM 1373 C C . ILE A 1 174 ? 10.184 -0.517 -29.501 1.00 94.38 174 ILE A C 1
ATOM 1375 O O . ILE A 1 174 ? 10.707 -0.200 -30.565 1.00 94.38 174 ILE A O 1
ATOM 1379 N N . GLY A 1 175 ? 10.876 -0.635 -28.362 1.00 90.69 175 GLY A N 1
ATOM 1380 C CA . GLY A 1 175 ? 12.301 -0.304 -28.257 1.00 90.69 175 GLY A CA 1
ATOM 1381 C C . GLY A 1 175 ? 12.558 1.201 -28.138 1.00 90.69 175 GLY A C 1
ATOM 1382 O O . GLY A 1 175 ? 11.747 2.029 -28.560 1.00 90.69 175 GLY A O 1
ATOM 1383 N N . GLU A 1 176 ? 13.682 1.568 -27.525 1.00 89.62 176 GLU A N 1
ATOM 1384 C CA . GLU A 1 176 ? 14.040 2.966 -27.240 1.00 89.62 176 GLU A CA 1
ATOM 1385 C C . GLU A 1 176 ? 14.182 3.790 -28.530 1.00 89.62 176 GLU A C 1
ATOM 1387 O O . GLU A 1 176 ? 13.718 4.929 -28.597 1.00 89.62 176 GLU A O 1
ATOM 1392 N N . GLU A 1 177 ? 14.719 3.185 -29.591 1.00 91.19 177 GLU A N 1
ATOM 1393 C CA . GLU A 1 177 ? 14.910 3.803 -30.904 1.00 91.19 177 GLU A CA 1
ATOM 1394 C C . GLU A 1 177 ? 13.603 4.246 -31.584 1.00 91.19 177 GLU A C 1
ATOM 1396 O O . GLU A 1 177 ? 13.620 5.176 -32.390 1.00 91.19 177 GLU A O 1
ATOM 1401 N N . ASN A 1 178 ? 12.466 3.640 -31.225 1.00 92.06 178 ASN A N 1
ATOM 1402 C CA . ASN A 1 178 ? 11.146 3.964 -31.775 1.00 92.06 178 ASN A CA 1
ATOM 1403 C C . ASN A 1 178 ? 10.255 4.727 -30.776 1.00 92.06 178 ASN A C 1
ATOM 1405 O O . ASN A 1 178 ? 9.033 4.759 -30.929 1.00 92.06 178 ASN A O 1
ATOM 1409 N N . GLY A 1 179 ? 10.844 5.332 -29.738 1.00 87.94 179 GLY A N 1
ATOM 1410 C CA . GLY A 1 179 ? 10.113 6.084 -28.710 1.00 87.94 179 GLY A CA 1
ATOM 1411 C C . GLY A 1 179 ? 9.558 5.229 -27.564 1.00 87.94 179 GLY A C 1
ATOM 1412 O O . GLY A 1 179 ? 8.716 5.698 -26.797 1.00 87.94 179 GLY A O 1
ATOM 1413 N N . GLY A 1 180 ? 10.013 3.981 -27.447 1.00 89.69 180 GLY A N 1
ATOM 1414 C CA . GLY A 1 180 ? 9.758 3.100 -26.312 1.00 89.69 180 GLY A CA 1
ATOM 1415 C C . GLY A 1 180 ? 10.581 3.465 -25.074 1.00 89.69 180 GLY A C 1
ATOM 1416 O O . GLY A 1 180 ? 11.262 4.489 -25.016 1.00 89.69 180 GLY A O 1
ATOM 1417 N N . TRP A 1 181 ? 10.501 2.624 -24.043 1.00 89.69 181 TRP A N 1
ATOM 1418 C CA . TRP A 1 181 ? 11.255 2.828 -22.805 1.00 89.69 181 TRP A CA 1
ATOM 1419 C C . TRP A 1 181 ? 12.661 2.246 -22.910 1.00 89.69 181 TRP A C 1
ATOM 1421 O O . TRP A 1 181 ? 12.865 1.185 -23.501 1.00 89.69 181 TRP A O 1
ATOM 1431 N N . ARG A 1 182 ? 13.613 2.902 -22.246 1.00 86.19 182 ARG A N 1
ATOM 1432 C CA . ARG A 1 182 ? 14.939 2.340 -21.999 1.00 86.19 182 ARG A CA 1
ATOM 1433 C C . ARG A 1 182 ? 14.839 1.131 -21.067 1.00 86.19 182 ARG A C 1
ATOM 1435 O O . ARG A 1 182 ? 14.066 1.132 -20.103 1.00 86.19 182 ARG A O 1
ATOM 1442 N N . ASP A 1 183 ? 15.665 0.116 -21.310 1.00 86.31 183 ASP A N 1
ATOM 1443 C CA . ASP A 1 183 ? 15.797 -1.055 -20.436 1.00 86.31 183 ASP A CA 1
ATOM 1444 C C . ASP A 1 183 ? 16.560 -0.714 -19.141 1.00 86.31 183 ASP A C 1
ATOM 1446 O O . ASP A 1 183 ? 17.717 -1.079 -18.941 1.00 86.31 183 ASP A O 1
ATOM 1450 N N . HIS A 1 184 ? 15.916 0.037 -18.246 1.00 79.56 184 HIS A N 1
ATOM 1451 C CA . HIS A 1 184 ? 16.540 0.502 -16.999 1.00 79.56 184 HIS A CA 1
ATOM 1452 C C . HIS A 1 184 ? 16.741 -0.601 -15.949 1.00 79.56 184 HIS A C 1
ATOM 1454 O O . HIS A 1 184 ? 17.557 -0.441 -15.044 1.00 79.56 184 HIS A O 1
ATOM 1460 N N . TYR A 1 185 ? 16.046 -1.733 -16.092 1.00 79.00 185 TYR A N 1
ATOM 1461 C CA . TYR A 1 185 ? 16.225 -2.912 -15.242 1.00 79.00 185 TYR A CA 1
ATOM 1462 C C . TYR A 1 185 ? 17.255 -3.898 -15.802 1.00 79.00 185 TYR A C 1
ATOM 1464 O O . TYR A 1 185 ? 17.504 -4.918 -15.159 1.00 79.00 185 TYR A O 1
ATOM 1472 N N . GLN A 1 186 ? 17.844 -3.605 -16.968 1.00 82.56 186 GLN A N 1
ATOM 1473 C CA . GLN A 1 186 ? 18.822 -4.459 -17.647 1.00 82.56 186 GLN A CA 1
ATOM 1474 C C . GLN A 1 186 ? 18.279 -5.881 -17.862 1.00 82.56 186 GLN A C 1
ATOM 1476 O O . GLN A 1 186 ? 18.990 -6.881 -17.741 1.00 82.56 186 GLN A O 1
ATOM 1481 N N . ILE A 1 187 ? 16.981 -5.993 -18.162 1.00 83.31 187 ILE A N 1
ATOM 1482 C CA . ILE A 1 187 ? 16.321 -7.285 -18.348 1.00 83.31 187 ILE A CA 1
ATOM 1483 C C . ILE A 1 187 ? 16.910 -7.994 -19.564 1.00 83.31 187 ILE A C 1
ATOM 1485 O O . ILE A 1 187 ? 17.080 -9.207 -19.508 1.00 83.31 187 ILE A O 1
ATOM 1489 N N . ARG A 1 188 ? 17.286 -7.273 -20.628 1.00 82.81 188 ARG A N 1
ATOM 1490 C CA . ARG A 1 188 ? 17.975 -7.837 -21.798 1.00 82.81 188 ARG A CA 1
ATOM 1491 C C . ARG A 1 188 ? 19.262 -8.559 -21.399 1.00 82.81 188 ARG A C 1
ATOM 1493 O O . ARG A 1 188 ? 19.469 -9.686 -21.849 1.00 82.81 188 ARG A O 1
ATOM 1500 N N . ASP A 1 189 ? 20.049 -7.983 -20.494 1.00 83.81 189 ASP A N 1
ATOM 1501 C CA . ASP A 1 189 ? 21.293 -8.589 -20.003 1.00 83.81 189 ASP A CA 1
ATOM 1502 C C . ASP A 1 189 ? 21.008 -9.825 -19.142 1.00 83.81 189 ASP A C 1
ATOM 1504 O O . ASP A 1 189 ? 21.609 -10.880 -19.338 1.00 83.81 189 ASP A O 1
ATOM 1508 N N . ILE A 1 190 ? 20.014 -9.752 -18.251 1.00 82.38 190 ILE A N 1
ATOM 1509 C CA . ILE A 1 190 ? 19.570 -10.909 -17.455 1.00 82.38 190 ILE A CA 1
ATOM 1510 C C . ILE A 1 190 ? 19.066 -12.034 -18.369 1.00 82.38 190 ILE A C 1
ATOM 1512 O O . ILE A 1 190 ? 19.331 -13.212 -18.111 1.00 82.38 190 ILE A O 1
ATOM 1516 N N . THR A 1 191 ? 18.377 -11.692 -19.462 1.00 84.94 191 THR A N 1
ATOM 1517 C CA . THR A 1 191 ? 17.802 -12.677 -20.386 1.00 84.94 191 THR A CA 1
ATOM 1518 C C . THR A 1 191 ? 18.813 -13.441 -21.226 1.00 84.94 191 THR A C 1
ATOM 1520 O O . THR A 1 191 ? 18.450 -14.458 -21.816 1.00 84.94 191 THR A O 1
ATOM 1523 N N . GLN A 1 192 ? 20.084 -13.032 -21.208 1.00 86.69 192 GLN A N 1
ATOM 1524 C CA . GLN A 1 192 ? 21.186 -13.840 -21.736 1.00 86.69 192 GLN A CA 1
ATOM 1525 C C . GLN A 1 192 ? 21.406 -15.117 -20.909 1.00 86.69 192 GLN A C 1
ATOM 1527 O O . GLN A 1 192 ? 21.865 -16.124 -21.442 1.00 86.69 192 GLN A O 1
ATOM 1532 N N . TYR A 1 193 ? 21.049 -15.088 -19.621 1.00 88.06 193 TYR A N 1
ATOM 1533 C CA . TYR A 1 193 ? 21.255 -16.189 -18.677 1.00 88.06 193 TYR A CA 1
ATOM 1534 C C . TYR A 1 193 ? 19.945 -16.850 -18.236 1.00 88.06 193 TYR A C 1
ATOM 1536 O O . TYR A 1 193 ? 19.917 -18.052 -17.975 1.00 88.06 193 TYR A O 1
ATOM 1544 N N . VAL A 1 194 ? 18.854 -16.082 -18.134 1.00 87.44 194 VAL A N 1
ATOM 1545 C CA . VAL A 1 194 ? 17.557 -16.554 -17.629 1.00 87.44 194 VAL A CA 1
ATOM 1546 C C . VAL A 1 194 ? 16.433 -16.170 -18.593 1.00 87.44 194 VAL A C 1
ATOM 1548 O O . VAL A 1 194 ? 16.166 -14.984 -18.760 1.00 87.44 194 VAL A O 1
ATOM 1551 N N . PRO A 1 195 ? 15.694 -17.128 -19.179 1.00 90.44 195 PRO A N 1
ATOM 1552 C CA . PRO A 1 195 ? 14.585 -16.825 -20.079 1.00 90.44 195 PRO A CA 1
ATOM 1553 C C . PRO A 1 195 ? 13.591 -15.812 -19.495 1.00 90.44 195 PRO A C 1
ATOM 1555 O O . PRO A 1 195 ? 13.156 -15.949 -18.349 1.00 90.44 195 PRO A O 1
ATOM 1558 N N . LEU A 1 196 ? 13.167 -14.837 -20.306 1.00 87.00 196 LEU A N 1
ATOM 1559 C CA . LEU A 1 196 ? 12.257 -13.760 -19.892 1.00 87.00 196 LEU A CA 1
ATOM 1560 C C . LEU A 1 196 ? 10.998 -14.251 -19.143 1.00 87.00 196 LEU A C 1
ATOM 1562 O O . LEU A 1 196 ? 10.678 -13.665 -18.105 1.00 87.00 196 LEU A O 1
ATOM 1566 N N . PRO A 1 197 ? 10.306 -15.335 -19.565 1.00 89.19 197 PRO A N 1
ATOM 1567 C CA . PRO A 1 197 ? 9.160 -15.848 -18.815 1.00 89.19 197 PRO A CA 1
ATOM 1568 C C . PRO A 1 197 ? 9.498 -16.241 -17.371 1.00 89.19 197 PRO A C 1
ATOM 1570 O O . PRO A 1 197 ? 8.669 -16.057 -16.484 1.00 89.19 197 PRO A O 1
ATOM 1573 N N . LEU A 1 198 ? 10.713 -16.739 -17.114 1.00 90.56 198 LEU A N 1
ATOM 1574 C CA . LEU A 1 198 ? 11.165 -17.096 -15.768 1.00 90.56 198 LEU A CA 1
ATOM 1575 C C . LEU A 1 198 ? 11.492 -15.860 -14.926 1.00 90.56 198 LEU A C 1
ATOM 1577 O O . LEU A 1 198 ? 11.191 -15.856 -13.734 1.00 90.56 198 LEU A O 1
ATOM 1581 N N . VAL A 1 199 ? 12.033 -14.796 -15.530 1.00 87.56 199 VAL A N 1
ATOM 1582 C CA . VAL A 1 199 ? 12.255 -13.510 -14.843 1.00 87.56 199 VAL A CA 1
ATOM 1583 C C . VAL A 1 199 ? 10.919 -12.906 -14.399 1.00 87.56 199 VAL A C 1
ATOM 1585 O O . VAL A 1 199 ? 10.749 -12.552 -13.230 1.00 87.56 199 VAL A O 1
ATOM 1588 N N . VAL A 1 200 ? 9.937 -12.857 -15.306 1.00 88.75 200 VAL A N 1
ATOM 1589 C CA . VAL A 1 200 ? 8.585 -12.355 -15.009 1.00 88.75 200 VAL A CA 1
ATOM 1590 C C . VAL A 1 200 ? 7.909 -13.217 -13.943 1.00 88.75 200 VAL A C 1
ATOM 1592 O O . VAL A 1 200 ? 7.369 -12.685 -12.972 1.00 88.75 200 VAL A O 1
ATOM 1595 N N . LEU A 1 201 ? 7.977 -14.545 -14.080 1.00 91.75 201 LEU A N 1
ATOM 1596 C CA . LEU A 1 201 ? 7.429 -15.472 -13.092 1.00 91.75 201 LEU A CA 1
ATOM 1597 C C . LEU A 1 201 ? 8.073 -15.264 -11.716 1.00 91.75 201 LEU A C 1
ATOM 1599 O O . LEU A 1 201 ? 7.356 -15.191 -10.721 1.00 91.75 201 LEU A O 1
ATOM 1603 N N . GLY A 1 202 ? 9.397 -15.106 -11.656 1.00 91.31 202 GLY A N 1
ATOM 1604 C CA . GLY A 1 202 ? 10.129 -14.819 -10.424 1.00 91.31 202 GLY A CA 1
ATOM 1605 C C . GLY A 1 202 ? 9.631 -13.549 -9.736 1.00 91.31 202 GLY A C 1
ATOM 1606 O O . GLY A 1 202 ? 9.294 -13.584 -8.552 1.00 91.31 202 GLY A O 1
ATOM 1607 N N . MET A 1 203 ? 9.482 -12.450 -10.480 1.00 90.62 203 MET A N 1
ATOM 1608 C CA . MET A 1 203 ? 8.958 -11.188 -9.941 1.00 90.62 203 MET A CA 1
ATOM 1609 C C . MET A 1 203 ? 7.524 -11.324 -9.419 1.00 90.62 203 MET A C 1
ATOM 1611 O O . MET A 1 203 ? 7.211 -10.853 -8.321 1.0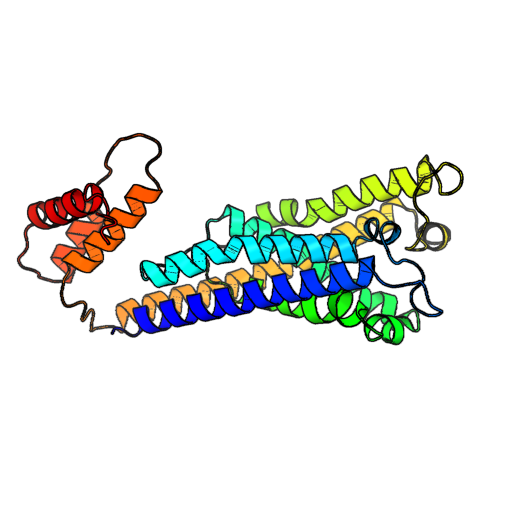0 90.62 203 MET A O 1
ATOM 1615 N N . VAL A 1 204 ? 6.648 -12.009 -10.160 1.00 94.00 204 VAL A N 1
ATOM 1616 C CA . VAL A 1 204 ? 5.263 -12.260 -9.730 1.00 94.00 204 VAL A CA 1
ATOM 1617 C C . VAL A 1 204 ? 5.229 -13.121 -8.465 1.00 94.00 204 VAL A C 1
ATOM 1619 O O . VAL A 1 204 ? 4.490 -12.800 -7.532 1.00 94.00 204 VAL A O 1
ATOM 1622 N N . LEU A 1 205 ? 6.055 -14.168 -8.389 1.00 95.50 205 LEU A N 1
ATOM 1623 C CA . LEU A 1 205 ? 6.151 -15.042 -7.218 1.00 95.50 205 LEU A CA 1
ATOM 1624 C C . LEU A 1 205 ? 6.666 -14.293 -5.985 1.00 95.50 205 LEU A C 1
ATOM 1626 O O . LEU A 1 205 ? 6.053 -14.395 -4.922 1.00 95.50 205 LEU A O 1
ATOM 1630 N N . ILE A 1 206 ? 7.733 -13.497 -6.116 1.00 95.31 206 ILE A N 1
ATOM 1631 C CA . ILE A 1 206 ? 8.259 -12.676 -5.013 1.00 95.31 206 ILE A CA 1
ATOM 1632 C C . ILE A 1 206 ? 7.183 -11.699 -4.530 1.00 95.31 206 ILE A C 1
ATOM 1634 O O . ILE A 1 206 ? 6.922 -11.611 -3.329 1.00 95.31 206 ILE A O 1
ATOM 1638 N N . THR A 1 207 ? 6.494 -11.020 -5.451 1.00 97.00 207 THR A N 1
ATOM 1639 C CA . THR A 1 207 ? 5.395 -10.100 -5.108 1.00 97.00 207 THR A CA 1
ATOM 1640 C C . THR A 1 207 ? 4.277 -10.823 -4.363 1.00 97.00 207 THR A C 1
ATOM 1642 O O . THR A 1 207 ? 3.767 -10.327 -3.357 1.00 97.00 207 THR A O 1
ATOM 1645 N N . PHE A 1 208 ? 3.903 -12.019 -4.822 1.00 97.75 208 PHE A N 1
ATOM 1646 C CA . PHE A 1 208 ? 2.877 -12.830 -4.179 1.00 97.75 208 PHE A CA 1
ATOM 1647 C C . PHE A 1 208 ? 3.286 -13.235 -2.756 1.00 97.75 208 PHE A C 1
ATOM 1649 O O . PHE A 1 208 ? 2.481 -13.119 -1.831 1.00 97.75 208 PHE A O 1
ATOM 1656 N N . VAL A 1 209 ? 4.547 -13.629 -2.546 1.00 97.81 209 VAL A N 1
ATOM 1657 C CA . VAL A 1 209 ? 5.097 -13.928 -1.214 1.00 97.81 209 VAL A CA 1
ATOM 1658 C C . VAL A 1 209 ? 5.064 -12.690 -0.313 1.00 97.81 209 VAL A C 1
ATOM 1660 O O . VAL A 1 209 ? 4.570 -12.779 0.813 1.00 97.81 209 VAL A O 1
ATOM 1663 N N . VAL A 1 210 ? 5.499 -11.524 -0.801 1.00 97.94 210 VAL A N 1
ATOM 1664 C CA . VAL A 1 210 ? 5.424 -10.248 -0.063 1.00 97.94 210 VAL A CA 1
ATOM 1665 C C . VAL A 1 210 ? 3.982 -9.944 0.353 1.00 97.94 210 VAL A C 1
ATOM 1667 O O . VAL A 1 210 ? 3.712 -9.669 1.526 1.00 97.94 210 VAL A O 1
ATOM 1670 N N . ALA A 1 211 ? 3.033 -10.070 -0.574 1.00 98.31 211 ALA A N 1
ATOM 1671 C CA . ALA A 1 211 ? 1.616 -9.851 -0.312 1.00 98.31 211 ALA A CA 1
ATOM 1672 C C . ALA A 1 211 ? 1.065 -10.831 0.744 1.00 98.31 211 ALA A C 1
ATOM 1674 O O . ALA A 1 211 ? 0.301 -10.436 1.632 1.00 98.31 211 ALA A O 1
ATOM 1675 N N . LEU A 1 212 ? 1.461 -12.108 0.698 1.00 98.38 212 LEU A N 1
ATOM 1676 C CA . LEU A 1 212 ? 1.082 -13.107 1.701 1.00 98.38 212 LEU A CA 1
ATOM 1677 C C . LEU A 1 212 ? 1.650 -12.793 3.088 1.00 98.38 212 LEU A C 1
ATOM 1679 O O . LEU A 1 212 ? 0.925 -12.933 4.081 1.00 98.38 212 LEU A O 1
ATOM 1683 N N . LEU A 1 213 ? 2.908 -12.358 3.169 1.00 98.00 213 LEU A N 1
ATOM 1684 C CA . LEU A 1 213 ? 3.552 -11.971 4.423 1.00 98.00 213 LEU A CA 1
ATOM 1685 C C . LEU A 1 213 ? 2.848 -10.761 5.042 1.00 98.00 213 LEU A C 1
ATOM 1687 O O . LEU A 1 213 ? 2.392 -10.842 6.186 1.00 98.00 213 LEU A O 1
ATOM 1691 N N . LEU A 1 214 ? 2.654 -9.690 4.266 1.00 98.00 214 LEU A N 1
ATOM 1692 C CA . LEU A 1 214 ? 1.931 -8.492 4.699 1.00 98.00 214 LEU A CA 1
ATOM 1693 C C . LEU A 1 214 ? 0.518 -8.831 5.178 1.00 98.00 214 LEU A C 1
ATOM 1695 O O . LEU A 1 214 ? 0.124 -8.440 6.279 1.00 98.00 214 LEU A O 1
ATOM 1699 N N . ARG A 1 215 ? -0.232 -9.624 4.401 1.00 97.88 215 ARG A N 1
ATOM 1700 C CA . ARG A 1 215 ? -1.568 -10.101 4.783 1.00 97.88 215 ARG A CA 1
ATOM 1701 C C . ARG A 1 215 ? -1.536 -10.854 6.111 1.00 97.88 215 ARG A C 1
ATOM 1703 O O . ARG A 1 215 ? -2.408 -10.653 6.957 1.00 97.88 215 ARG A O 1
ATOM 1710 N N . THR A 1 216 ? -0.579 -11.761 6.282 1.00 97.81 216 THR A N 1
ATOM 1711 C CA . THR A 1 216 ? -0.485 -12.616 7.472 1.00 97.81 216 THR A CA 1
ATOM 1712 C C . THR A 1 216 ? -0.185 -11.787 8.714 1.00 97.81 216 THR A C 1
ATOM 1714 O O . THR A 1 216 ? -0.873 -11.936 9.726 1.00 97.81 216 THR A O 1
ATOM 1717 N N . VAL A 1 217 ? 0.787 -10.877 8.629 1.00 97.38 217 VAL A N 1
ATOM 1718 C CA . VAL A 1 217 ? 1.155 -9.981 9.731 1.00 97.38 217 VAL A CA 1
ATOM 1719 C C . VAL A 1 217 ? -0.003 -9.042 10.069 1.00 97.38 217 VAL A C 1
ATOM 1721 O O . VAL A 1 217 ? -0.429 -9.006 11.225 1.00 97.38 217 VAL A O 1
ATOM 1724 N N . HIS A 1 218 ? -0.590 -8.372 9.072 1.00 95.88 218 HIS A N 1
ATOM 1725 C CA . HIS A 1 218 ? -1.744 -7.492 9.269 1.00 95.88 218 HIS A CA 1
ATOM 1726 C C . HIS A 1 218 ? -2.912 -8.228 9.935 1.00 95.88 218 HIS A C 1
ATOM 1728 O O . HIS A 1 218 ? -3.448 -7.760 10.936 1.00 95.88 218 HIS A O 1
ATOM 1734 N N . ASN A 1 219 ? -3.285 -9.415 9.442 1.00 95.38 219 ASN A N 1
ATOM 1735 C CA . ASN A 1 219 ? -4.400 -10.178 10.004 1.00 95.38 219 ASN A CA 1
ATOM 1736 C C . ASN A 1 219 ? -4.122 -10.646 11.443 1.00 95.38 219 ASN A C 1
ATOM 1738 O O . ASN A 1 219 ? -5.038 -10.647 12.264 1.00 95.38 219 ASN A O 1
ATOM 1742 N N . ARG A 1 220 ? -2.878 -11.010 11.784 1.00 95.25 220 ARG A N 1
ATOM 1743 C CA . ARG A 1 220 ? -2.494 -11.348 13.169 1.00 95.25 220 ARG A CA 1
ATOM 1744 C C . ARG A 1 220 ? -2.611 -10.136 14.095 1.00 95.25 220 ARG A C 1
ATOM 1746 O O . ARG A 1 220 ? -3.194 -10.245 15.176 1.00 95.25 220 ARG A O 1
ATOM 1753 N N . VAL A 1 221 ? -2.112 -8.977 13.663 1.00 92.88 221 VAL A N 1
ATOM 1754 C CA . VAL A 1 221 ? -2.214 -7.716 14.417 1.00 92.88 221 VAL A CA 1
ATOM 1755 C C . VAL A 1 221 ? -3.673 -7.265 14.539 1.00 92.88 221 VAL A C 1
ATOM 1757 O O . VAL A 1 221 ? -4.098 -6.850 15.617 1.00 92.88 221 VAL A O 1
ATOM 1760 N N . HIS A 1 222 ? -4.478 -7.407 13.484 1.00 88.12 222 HIS A N 1
ATOM 1761 C CA . HIS A 1 222 ? -5.926 -7.185 13.505 1.00 88.12 222 HIS A CA 1
ATOM 1762 C C . HIS A 1 222 ? -6.611 -8.054 14.565 1.00 88.12 222 HIS A C 1
ATOM 1764 O O . HIS A 1 222 ? -7.340 -7.525 15.397 1.00 88.12 222 HIS A O 1
ATOM 1770 N N . GLU A 1 223 ? -6.348 -9.364 14.603 1.00 86.94 223 GLU A N 1
ATOM 1771 C CA . GLU A 1 223 ? -6.971 -10.242 15.602 1.00 86.94 223 GLU A CA 1
ATOM 1772 C C . GLU A 1 223 ? -6.574 -9.890 17.030 1.00 86.94 223 GLU A C 1
ATOM 1774 O O . GLU A 1 223 ? -7.432 -9.866 17.914 1.00 86.94 223 GLU A O 1
ATOM 1779 N N . LYS A 1 224 ? -5.295 -9.573 17.264 1.00 86.50 224 LYS A N 1
ATOM 1780 C CA . LYS A 1 224 ? -4.830 -9.124 18.580 1.00 86.50 224 LYS A CA 1
ATOM 1781 C C . LYS A 1 224 ? -5.551 -7.843 19.002 1.00 86.50 224 LYS A C 1
ATOM 1783 O O . LYS A 1 224 ? -6.054 -7.773 20.119 1.00 86.50 224 LYS A O 1
ATOM 1788 N N . ARG A 1 225 ? -5.674 -6.866 18.098 1.00 80.56 225 ARG A N 1
ATOM 1789 C CA . ARG A 1 225 ? -6.384 -5.605 18.360 1.00 80.56 225 ARG A CA 1
ATOM 1790 C C . ARG A 1 225 ? -7.874 -5.806 18.569 1.00 80.56 225 ARG A C 1
ATOM 1792 O O . ARG A 1 225 ? -8.427 -5.183 19.464 1.00 80.56 225 ARG A O 1
ATOM 1799 N N . LYS A 1 226 ? -8.513 -6.687 17.799 1.00 76.25 226 LYS A N 1
ATOM 1800 C CA . LYS A 1 226 ? -9.925 -7.034 17.974 1.00 76.25 226 LYS A CA 1
ATOM 1801 C C . LYS A 1 226 ? -10.158 -7.642 19.354 1.00 76.25 226 LYS A C 1
ATOM 1803 O O . LYS A 1 226 ? -11.053 -7.188 20.056 1.00 76.25 226 LYS A O 1
ATOM 1808 N N . LYS A 1 227 ? -9.322 -8.600 19.773 1.00 72.25 227 LYS A N 1
ATOM 1809 C CA . LYS A 1 227 ? -9.371 -9.184 21.124 1.00 72.25 227 LYS A CA 1
ATOM 1810 C C . LYS A 1 227 ? -9.153 -8.132 22.209 1.00 72.25 227 LYS A C 1
ATOM 1812 O O . LYS A 1 227 ? -9.928 -8.104 23.149 1.00 72.25 227 LYS A O 1
ATOM 1817 N N . GLN A 1 228 ? -8.169 -7.244 22.049 1.00 69.12 228 GLN A N 1
ATOM 1818 C CA . GLN A 1 228 ? -7.922 -6.135 22.980 1.00 69.12 228 GLN A CA 1
ATOM 1819 C C . GLN A 1 228 ? -9.095 -5.154 23.046 1.00 69.12 228 GLN A C 1
ATOM 1821 O O . GLN A 1 228 ? -9.473 -4.705 24.114 1.00 69.12 228 GLN A O 1
ATOM 1826 N N . THR A 1 229 ? -9.691 -4.805 21.908 1.00 64.12 229 THR A N 1
ATOM 1827 C CA . THR A 1 229 ? -10.851 -3.915 21.857 1.00 64.12 229 THR A CA 1
ATOM 1828 C C . THR A 1 229 ? -12.062 -4.571 22.519 1.00 64.12 229 THR A C 1
ATOM 1830 O O . THR A 1 229 ? -12.710 -3.932 23.339 1.00 64.12 229 THR A O 1
ATOM 1833 N N . VAL A 1 230 ? -12.324 -5.853 22.248 1.00 59.88 230 VAL A N 1
ATOM 1834 C CA . VAL A 1 230 ? -13.364 -6.630 22.939 1.00 59.88 230 VAL A CA 1
ATOM 1835 C C . VAL A 1 230 ? -13.075 -6.713 24.437 1.00 59.88 230 VAL A C 1
ATOM 1837 O O . VAL A 1 230 ? -13.974 -6.434 25.222 1.00 59.88 230 VAL A O 1
ATOM 1840 N N . SER A 1 231 ? -11.832 -6.992 24.844 1.00 56.41 231 SER A N 1
ATOM 1841 C CA . SER A 1 231 ? -11.460 -7.018 26.257 1.00 56.41 231 SER A CA 1
ATOM 1842 C C . SER A 1 231 ? -11.603 -5.645 26.893 1.00 56.41 231 SER A C 1
ATOM 1844 O O . SER A 1 231 ? -12.078 -5.589 28.004 1.00 56.41 231 SER A O 1
ATOM 1846 N N . TYR A 1 232 ? -11.297 -4.535 26.212 1.00 52.88 232 TYR A N 1
ATOM 1847 C CA . TYR A 1 232 ? -11.567 -3.195 26.742 1.00 52.88 232 TYR A CA 1
ATOM 1848 C C . TYR A 1 232 ? -13.059 -2.931 26.914 1.00 52.88 232 TYR A C 1
ATOM 1850 O O . TYR A 1 232 ? -13.422 -2.264 27.868 1.00 52.88 232 TYR A O 1
ATOM 1858 N N . TYR A 1 233 ? -13.919 -3.446 26.033 1.00 49.25 233 TYR A N 1
ATOM 1859 C CA . TYR A 1 233 ? -15.374 -3.339 26.180 1.00 49.25 233 TYR A CA 1
ATOM 1860 C C . TYR A 1 233 ? -15.968 -4.310 27.216 1.00 49.25 233 TYR A C 1
ATOM 1862 O O . TYR A 1 233 ? -17.104 -4.103 27.636 1.00 49.25 233 TYR A O 1
ATOM 1870 N N . GLN A 1 234 ? -15.239 -5.368 27.588 1.00 44.84 234 GLN A N 1
ATOM 1871 C CA . GLN A 1 234 ? -15.636 -6.367 28.591 1.00 44.84 234 GLN A CA 1
ATOM 1872 C C . GLN A 1 234 ? -15.065 -6.060 29.985 1.00 44.84 234 GLN A C 1
ATOM 1874 O O . GLN A 1 234 ? -15.760 -6.221 30.977 1.00 44.84 234 GLN A O 1
ATOM 1879 N N . SER A 1 235 ? -13.806 -5.618 30.055 1.00 40.66 235 SER A N 1
ATOM 1880 C CA . SER A 1 235 ? -13.089 -5.187 31.261 1.00 40.66 235 SER A CA 1
ATOM 1881 C C . SER A 1 235 ? -13.426 -3.754 31.641 1.00 40.66 235 SER A C 1
ATOM 1883 O O . SER A 1 235 ? -13.219 -3.359 32.783 1.00 40.66 235 SER A O 1
ATOM 1885 N N . ALA A 1 236 ? -13.951 -2.964 30.700 1.00 40.22 236 ALA A N 1
ATOM 1886 C CA . ALA A 1 236 ? -14.867 -1.899 31.054 1.00 40.22 236 ALA A CA 1
ATOM 1887 C C . ALA A 1 236 ? -16.140 -2.552 31.616 1.00 40.22 236 ALA A C 1
ATOM 1889 O O . ALA A 1 236 ? -17.168 -2.619 30.947 1.00 40.22 236 ALA A O 1
ATOM 1890 N N . GLY A 1 237 ? -16.048 -2.989 32.875 1.00 38.34 237 GLY A N 1
ATOM 1891 C CA . GLY A 1 237 ? -17.185 -2.995 33.795 1.00 38.34 237 GLY A CA 1
ATOM 1892 C C . GLY A 1 237 ? -17.820 -1.602 33.924 1.00 38.34 237 GLY A C 1
ATOM 1893 O O . GLY A 1 237 ? -18.936 -1.495 34.402 1.00 38.34 237 GLY A O 1
ATOM 1894 N N . ASP A 1 238 ? -17.161 -0.572 33.379 1.00 34.84 238 ASP A N 1
ATOM 1895 C CA . ASP A 1 238 ? -17.644 0.790 33.199 1.00 34.84 238 ASP A CA 1
ATOM 1896 C C . ASP A 1 238 ? -17.859 1.123 31.711 1.00 34.84 238 ASP A C 1
ATOM 1898 O O . ASP A 1 238 ? -17.037 1.770 31.043 1.00 34.84 238 ASP A O 1
ATOM 1902 N N . PHE A 1 239 ? -19.029 0.775 31.181 1.00 40.62 239 PHE A N 1
ATOM 1903 C CA . PHE A 1 239 ? -19.696 1.712 30.278 1.00 40.62 239 PHE A CA 1
ATOM 1904 C C . PHE A 1 239 ? -20.268 2.837 31.137 1.00 40.62 239 PHE A C 1
ATOM 1906 O O . PHE A 1 239 ? -21.473 2.999 31.270 1.00 40.62 239 PHE A O 1
ATOM 1913 N N . ASP A 1 240 ? -19.375 3.666 31.663 1.00 41.03 240 ASP A N 1
ATOM 1914 C CA . ASP A 1 240 ? -19.710 5.020 32.067 1.00 41.03 240 ASP A CA 1
ATOM 1915 C C . ASP A 1 240 ? -19.862 5.843 30.768 1.00 41.03 240 ASP A C 1
ATOM 1917 O O . ASP A 1 240 ? -19.027 6.664 30.371 1.00 41.03 240 ASP A O 1
ATOM 1921 N N . CYS A 1 241 ? -20.859 5.459 29.965 1.00 44.69 241 CYS A N 1
ATOM 1922 C CA . CYS A 1 241 ? -21.474 6.328 28.986 1.00 44.69 241 CYS A CA 1
ATOM 1923 C C . CYS A 1 241 ? -22.640 6.930 29.764 1.00 44.69 241 CYS A C 1
ATOM 1925 O O . CYS A 1 241 ? -23.585 6.193 30.026 1.00 44.69 241 CYS A O 1
ATOM 1927 N N . PRO A 1 242 ? -22.596 8.215 30.150 1.00 48.44 242 PRO A N 1
ATOM 1928 C CA . PRO A 1 242 ? -23.655 8.805 30.966 1.00 48.44 242 PRO A CA 1
ATOM 1929 C C . PRO A 1 242 ? -25.041 8.735 30.315 1.00 48.44 242 PRO A C 1
ATOM 1931 O O . PRO A 1 242 ? -26.025 9.100 30.938 1.00 48.44 242 PRO A O 1
ATOM 1934 N N . ASP A 1 243 ? -25.128 8.330 29.045 1.00 61.62 243 ASP A N 1
ATOM 1935 C CA . ASP A 1 243 ? -26.366 8.383 28.304 1.00 61.62 243 ASP A CA 1
ATOM 1936 C C . ASP A 1 243 ? -26.373 7.325 27.194 1.00 61.62 243 ASP A C 1
ATOM 1938 O O . ASP A 1 243 ? -25.692 7.455 26.170 1.00 61.62 243 ASP A O 1
ATOM 1942 N N . ILE A 1 244 ? -27.162 6.265 27.369 1.00 63.53 244 ILE A N 1
ATOM 1943 C CA . ILE A 1 244 ? -27.476 5.267 26.328 1.00 63.53 244 ILE A CA 1
ATOM 1944 C C . ILE A 1 244 ? -27.923 5.956 25.033 1.00 63.53 244 ILE A C 1
ATOM 1946 O O . ILE A 1 244 ? -27.618 5.494 23.929 1.00 63.53 244 ILE A O 1
ATOM 1950 N N . ALA A 1 245 ? -28.534 7.136 25.159 1.00 60.62 245 ALA A N 1
ATOM 1951 C CA . ALA A 1 245 ? -28.885 7.989 24.042 1.00 60.62 245 ALA A CA 1
ATOM 1952 C C . ALA A 1 245 ? -27.684 8.370 23.160 1.00 60.62 245 ALA A C 1
ATOM 1954 O O . ALA A 1 245 ? -27.830 8.466 21.944 1.00 60.62 245 ALA A O 1
ATOM 1955 N N . SER A 1 246 ? -26.489 8.569 23.720 1.00 60.56 246 SER A N 1
ATOM 1956 C CA . SER A 1 246 ? -25.273 8.893 22.957 1.00 60.56 246 SER A CA 1
ATOM 1957 C C . SER A 1 246 ? -24.804 7.713 22.097 1.00 60.56 246 SER A C 1
ATOM 1959 O O . SER A 1 246 ? -24.478 7.881 20.918 1.00 60.56 246 SER A O 1
ATOM 1961 N N . ALA A 1 247 ? -24.856 6.497 22.648 1.00 64.56 247 ALA A N 1
ATOM 1962 C CA . ALA A 1 247 ? -24.515 5.277 21.918 1.00 64.56 247 ALA A CA 1
ATOM 1963 C C . ALA A 1 247 ? -25.508 5.009 20.773 1.00 64.56 247 ALA A C 1
ATOM 1965 O O . ALA A 1 247 ? -25.109 4.666 19.657 1.00 64.56 247 ALA A O 1
ATOM 1966 N N . ILE A 1 248 ? -26.796 5.240 21.034 1.00 70.50 248 ILE A N 1
ATOM 1967 C CA . ILE A 1 248 ? -27.866 5.130 20.040 1.00 70.50 248 ILE A CA 1
ATOM 1968 C C . ILE A 1 248 ? -27.716 6.188 18.940 1.00 70.50 248 ILE A C 1
ATOM 1970 O O . ILE A 1 248 ? -27.830 5.856 17.760 1.00 70.50 248 ILE A O 1
ATOM 1974 N N . LYS A 1 249 ? -27.378 7.436 19.292 1.00 68.88 249 LYS A N 1
ATOM 1975 C CA . LYS A 1 249 ? -27.127 8.522 18.327 1.00 68.88 249 LYS A CA 1
ATOM 1976 C C . LYS A 1 249 ? -25.972 8.198 17.378 1.00 68.88 249 LYS A C 1
ATOM 1978 O O . LYS A 1 249 ? -26.099 8.392 16.171 1.00 68.88 249 LYS A O 1
ATOM 1983 N N . ALA A 1 250 ? -24.871 7.653 17.896 1.00 62.47 250 ALA A N 1
ATOM 1984 C CA . ALA A 1 250 ? -23.742 7.224 17.069 1.00 62.47 250 ALA A CA 1
ATOM 1985 C C . ALA A 1 250 ? -24.123 6.067 16.123 1.00 62.47 250 ALA A C 1
ATOM 1987 O O . ALA A 1 250 ? -23.730 6.057 14.954 1.00 62.47 250 ALA A O 1
ATOM 1988 N N . LEU A 1 251 ? -24.928 5.112 16.605 1.00 67.56 251 LEU A N 1
ATOM 1989 C CA . LEU A 1 251 ? -25.435 3.999 15.797 1.00 67.56 251 LEU A CA 1
ATOM 1990 C C . LEU A 1 251 ? -26.372 4.478 14.676 1.00 67.56 251 LEU A C 1
ATOM 1992 O O . LEU A 1 251 ? -26.298 3.971 13.556 1.00 67.56 251 LEU A O 1
ATOM 1996 N N . ALA A 1 252 ? -27.230 5.459 14.961 1.00 69.44 252 ALA A N 1
ATOM 1997 C CA . ALA A 1 252 ? -28.134 6.066 13.989 1.00 69.44 252 ALA A CA 1
ATOM 1998 C C . ALA A 1 252 ? -27.371 6.827 12.896 1.00 69.44 252 ALA A C 1
ATOM 2000 O O . ALA A 1 252 ? -27.584 6.577 11.710 1.00 69.44 252 ALA A O 1
ATOM 2001 N N . ALA A 1 253 ? -26.409 7.674 13.279 1.00 66.19 253 ALA A N 1
ATOM 2002 C CA . ALA A 1 253 ? -25.559 8.406 12.339 1.00 66.19 253 ALA A CA 1
ATOM 2003 C C . ALA A 1 253 ? -24.787 7.465 11.391 1.00 66.19 253 ALA A C 1
ATOM 2005 O O . ALA A 1 253 ? -24.688 7.725 10.192 1.00 66.19 253 ALA A O 1
ATOM 2006 N N . ARG A 1 254 ? -24.298 6.329 11.910 1.00 61.62 254 ARG A N 1
ATOM 2007 C CA . ARG A 1 254 ? -23.607 5.292 11.126 1.00 61.62 254 ARG A CA 1
ATOM 2008 C C . ARG A 1 254 ? -24.498 4.634 10.072 1.00 61.62 254 ARG A C 1
ATOM 2010 O O . ARG A 1 254 ? -24.024 4.334 8.981 1.00 61.62 254 ARG A O 1
ATOM 2017 N N . ASN A 1 255 ? -25.745 4.321 10.413 1.00 68.19 255 ASN A N 1
ATOM 2018 C CA . ASN A 1 255 ? -26.647 3.669 9.464 1.00 68.19 255 ASN A CA 1
ATOM 2019 C C . ASN A 1 255 ? -27.187 4.666 8.438 1.00 68.19 255 ASN A C 1
ATOM 2021 O O . ASN A 1 255 ? -27.410 4.279 7.298 1.00 68.19 255 ASN A O 1
ATOM 2025 N N . ARG A 1 256 ? -27.311 5.948 8.802 1.00 69.19 256 ARG A N 1
ATOM 2026 C CA . ARG A 1 256 ? -27.685 7.009 7.864 1.00 69.19 256 ARG A CA 1
ATOM 2027 C C . ARG A 1 256 ? -26.650 7.186 6.756 1.00 69.19 256 ARG A C 1
ATOM 2029 O O . ARG A 1 256 ? -27.014 7.244 5.593 1.00 69.19 256 ARG A O 1
ATOM 2036 N N . SER A 1 257 ? -25.356 7.208 7.088 1.00 58.22 257 SER A N 1
ATOM 2037 C CA . SER A 1 257 ? -24.290 7.327 6.077 1.00 58.22 257 SER A CA 1
ATOM 2038 C C . SER A 1 257 ? -24.151 6.101 5.162 1.00 58.22 257 SER A C 1
ATOM 2040 O O . SER A 1 257 ? -23.369 6.129 4.214 1.00 58.22 257 SER A O 1
ATOM 2042 N N . ARG A 1 258 ? -24.892 5.021 5.443 1.00 57.34 258 ARG A N 1
ATOM 2043 C CA . ARG A 1 258 ? -24.930 3.780 4.661 1.00 57.34 258 ARG A CA 1
ATOM 2044 C C . ARG A 1 258 ? -26.255 3.549 3.937 1.00 57.34 258 ARG A C 1
ATOM 2046 O O . ARG A 1 258 ? -26.339 2.572 3.196 1.00 57.34 258 ARG A O 1
ATOM 2053 N N . ASP A 1 259 ? -27.263 4.388 4.160 1.00 61.09 259 ASP A N 1
ATOM 2054 C CA . ASP A 1 259 ? -28.548 4.254 3.484 1.00 61.09 259 ASP A CA 1
ATOM 2055 C C . ASP A 1 259 ? -28.450 4.809 2.058 1.00 61.09 259 ASP A C 1
ATOM 2057 O O . ASP A 1 259 ? -28.199 5.993 1.841 1.00 61.09 259 ASP A O 1
ATOM 2061 N N . LEU A 1 260 ? -28.593 3.905 1.089 1.00 50.94 260 LEU A N 1
ATOM 2062 C CA . LEU A 1 260 ? -28.615 4.174 -0.350 1.00 50.94 260 LEU A CA 1
ATOM 2063 C C . LEU A 1 260 ? -30.027 3.975 -0.938 1.00 50.94 260 LEU A C 1
ATOM 2065 O O . LEU A 1 260 ? -30.187 4.085 -2.150 1.00 50.94 260 LEU A O 1
ATOM 2069 N N . GLY A 1 261 ? -31.025 3.640 -0.107 1.00 57.56 261 GLY A N 1
ATOM 2070 C CA . GLY A 1 261 ? -32.329 3.125 -0.543 1.00 57.56 261 GLY A CA 1
ATOM 2071 C C . GLY A 1 261 ? -33.554 3.789 0.090 1.00 57.56 261 GLY A C 1
ATOM 2072 O O . GLY A 1 261 ? -34.667 3.440 -0.283 1.00 57.56 261 GLY A O 1
ATOM 2073 N N . GLY A 1 262 ? -33.383 4.745 1.008 1.00 60.00 262 GLY A N 1
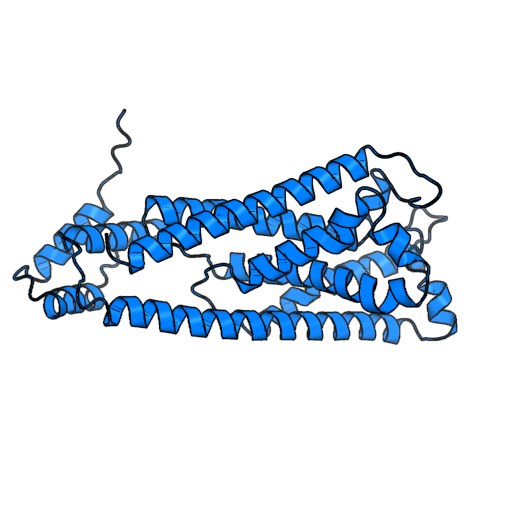ATOM 2074 C CA . GLY A 1 262 ? -34.491 5.511 1.592 1.00 60.00 262 GLY A CA 1
ATOM 2075 C C . GLY A 1 262 ? -35.314 4.747 2.635 1.00 60.00 262 GLY A C 1
ATOM 2076 O O . GLY A 1 262 ? -36.335 5.259 3.097 1.00 60.00 262 GLY A O 1
ATOM 2077 N N . GLU A 1 263 ? -34.876 3.549 3.029 1.00 61.44 263 GLU A N 1
ATOM 2078 C CA . GLU A 1 263 ? -35.516 2.736 4.061 1.00 61.44 263 GLU A CA 1
ATOM 2079 C C . GLU A 1 263 ? -34.711 2.770 5.366 1.00 61.44 263 GLU A C 1
ATOM 2081 O O . GLU A 1 263 ? -33.544 2.372 5.439 1.00 61.44 263 GLU A O 1
ATOM 2086 N N . LEU A 1 264 ? -35.364 3.195 6.450 1.00 69.81 264 LEU A N 1
ATOM 2087 C CA . LEU A 1 264 ? -34.760 3.218 7.777 1.00 69.81 264 LEU A CA 1
ATOM 2088 C C . LEU A 1 264 ? -34.729 1.817 8.404 1.00 69.81 264 LEU A C 1
ATOM 2090 O O . LEU A 1 264 ? -35.736 1.315 8.902 1.00 69.81 264 LEU A O 1
ATOM 2094 N N . ILE A 1 265 ? -33.536 1.222 8.485 1.00 68.00 265 ILE A N 1
ATOM 2095 C CA . ILE A 1 265 ? -33.319 -0.053 9.183 1.00 68.00 265 ILE A CA 1
ATOM 2096 C C . ILE A 1 265 ? -32.912 0.194 10.641 1.00 68.00 265 ILE A C 1
ATOM 2098 O O . ILE A 1 265 ? -31.762 0.532 10.943 1.00 68.00 265 ILE A O 1
ATOM 2102 N N . VAL A 1 266 ? -33.847 -0.047 11.565 1.00 72.56 266 VAL A N 1
ATOM 2103 C CA . VAL A 1 266 ? -33.600 0.010 13.014 1.00 72.56 266 VAL A CA 1
ATOM 2104 C C . VAL A 1 266 ? -33.068 -1.344 13.511 1.00 72.56 266 VAL A C 1
ATOM 2106 O O . VAL A 1 266 ? -33.772 -2.354 13.428 1.00 72.56 266 VAL A O 1
ATOM 2109 N N . PRO A 1 267 ? -31.843 -1.421 14.066 1.00 67.38 267 PRO A N 1
ATOM 2110 C CA . PRO A 1 267 ? -31.239 -2.684 14.478 1.00 67.38 267 PRO A CA 1
ATOM 2111 C C . PRO A 1 267 ? -31.792 -3.162 15.833 1.00 67.38 267 PRO A C 1
ATOM 2113 O O . PRO A 1 267 ? -31.093 -3.148 16.846 1.00 67.38 267 PRO A O 1
ATOM 2116 N N . ARG A 1 268 ? -33.046 -3.633 15.844 1.00 69.81 268 ARG A N 1
ATOM 2117 C CA . ARG A 1 268 ? -33.805 -4.052 17.041 1.00 69.81 268 ARG A CA 1
ATOM 2118 C C . ARG A 1 268 ? -33.007 -4.937 17.999 1.00 69.81 268 ARG A C 1
ATOM 2120 O O . ARG A 1 268 ? -33.005 -4.691 19.198 1.00 69.81 268 ARG A O 1
ATOM 2127 N N . ARG A 1 269 ? -32.302 -5.948 17.478 1.00 61.97 269 ARG A N 1
ATOM 2128 C CA . ARG A 1 269 ? -31.502 -6.878 18.294 1.00 61.97 269 ARG A CA 1
ATOM 2129 C C . ARG A 1 269 ? -30.377 -6.168 19.051 1.00 61.97 269 ARG A C 1
ATOM 2131 O O . ARG A 1 269 ? -30.098 -6.525 20.184 1.00 61.97 269 ARG A O 1
ATOM 2138 N N . ILE A 1 270 ? -29.749 -5.163 18.441 1.00 60.25 270 ILE A N 1
ATOM 2139 C CA . ILE A 1 270 ? -28.672 -4.387 19.070 1.00 60.25 270 ILE A CA 1
ATOM 2140 C C . ILE A 1 270 ? -29.246 -3.481 20.163 1.00 60.25 270 ILE A C 1
ATOM 2142 O O . ILE A 1 270 ? -28.657 -3.389 21.234 1.00 60.25 270 ILE A O 1
ATOM 2146 N N . LEU A 1 271 ? -30.404 -2.861 19.916 1.00 70.75 271 LEU A N 1
ATOM 2147 C CA . LEU A 1 271 ? -31.085 -2.015 20.900 1.00 70.75 271 LEU A CA 1
ATOM 2148 C C . LEU A 1 271 ? -31.590 -2.825 22.105 1.00 70.75 271 LEU A C 1
ATOM 2150 O O . LEU A 1 271 ? -31.359 -2.412 23.233 1.00 70.75 271 LEU A O 1
ATOM 2154 N N . ALA A 1 272 ? -32.172 -4.007 21.882 1.00 66.75 272 ALA A N 1
ATOM 2155 C CA . ALA A 1 272 ? -32.607 -4.907 22.956 1.00 66.75 272 ALA A CA 1
ATOM 2156 C C . ALA A 1 272 ? -31.425 -5.405 23.804 1.00 66.75 272 ALA A C 1
ATOM 2158 O O . ALA A 1 272 ? -31.490 -5.419 25.027 1.00 66.75 272 ALA A O 1
ATOM 2159 N N . MET A 1 273 ? -30.297 -5.731 23.164 1.00 62.06 273 MET A N 1
ATOM 2160 C CA . MET A 1 273 ? -29.070 -6.071 23.890 1.00 62.06 273 MET A CA 1
ATOM 2161 C C . MET A 1 273 ? -28.531 -4.895 24.714 1.00 62.06 273 MET A C 1
ATOM 2163 O O . MET A 1 273 ? -27.890 -5.123 25.732 1.00 62.06 273 MET A O 1
ATOM 2167 N N . MET A 1 274 ? -28.735 -3.648 24.277 1.00 68.00 274 MET A N 1
ATOM 2168 C CA . MET A 1 274 ? -28.354 -2.462 25.051 1.00 68.00 274 MET A CA 1
ATOM 2169 C C . MET A 1 274 ? -29.300 -2.237 26.238 1.00 68.00 274 MET A C 1
ATOM 2171 O O . MET A 1 274 ? -28.820 -1.979 27.335 1.00 68.00 274 MET A O 1
ATOM 2175 N N . GLU A 1 275 ? -30.610 -2.380 26.036 1.00 71.44 275 GLU A N 1
ATOM 2176 C CA . GLU A 1 275 ? -31.633 -2.310 27.091 1.00 71.44 275 GLU A CA 1
ATOM 2177 C C . GLU A 1 275 ? -31.344 -3.299 28.228 1.00 71.44 275 GLU A C 1
ATOM 2179 O O . GLU A 1 275 ? -31.212 -2.896 29.384 1.00 71.44 275 GLU A O 1
ATOM 2184 N N . GLU A 1 276 ? -31.173 -4.576 27.873 1.00 65.38 276 GLU A N 1
ATOM 2185 C CA . GLU A 1 276 ? -30.902 -5.677 28.799 1.00 65.38 276 GLU A CA 1
ATOM 2186 C C . GLU A 1 276 ? -29.566 -5.482 29.524 1.00 65.38 276 GLU A C 1
ATOM 2188 O O . GLU A 1 276 ? -29.485 -5.588 30.747 1.00 65.38 276 GLU A O 1
ATOM 2193 N N . LYS A 1 277 ? -28.511 -5.142 28.774 1.00 58.31 277 LYS A N 1
ATOM 2194 C CA . LYS A 1 277 ? -27.159 -4.997 29.321 1.00 58.31 277 LYS A CA 1
ATOM 2195 C C . LYS A 1 277 ? -27.033 -3.837 30.307 1.00 58.31 277 LYS A C 1
ATOM 2197 O O . LYS A 1 277 ? -26.238 -3.940 31.237 1.00 58.31 277 LYS A O 1
ATOM 2202 N N . TYR A 1 278 ? -27.749 -2.735 30.087 1.00 59.84 278 TYR A N 1
ATOM 2203 C CA . TYR A 1 278 ? -27.621 -1.533 30.915 1.00 59.84 278 TYR A CA 1
ATOM 2204 C C . TYR A 1 278 ? -28.724 -1.373 31.958 1.00 59.84 278 TYR A C 1
ATOM 2206 O O . TYR A 1 278 ? -28.724 -0.357 32.645 1.00 59.84 278 TYR A O 1
ATOM 2214 N N . GLN A 1 279 ? -29.660 -2.329 32.066 1.00 58.91 279 GLN A N 1
ATOM 2215 C CA . GLN A 1 279 ? -30.814 -2.266 32.980 1.00 58.91 279 GLN A CA 1
ATOM 2216 C C . GLN A 1 279 ? -31.478 -0.882 32.998 1.00 58.91 279 GLN A C 1
ATOM 2218 O O . GLN A 1 279 ? -31.905 -0.376 34.030 1.00 58.91 279 GLN A O 1
ATOM 2223 N N . SER A 1 280 ? -31.524 -0.239 31.831 1.00 59.44 280 SER A N 1
ATOM 2224 C CA . SER A 1 280 ? -31.702 1.212 31.740 1.00 59.44 280 SER A CA 1
ATOM 2225 C C . SER A 1 280 ? -33.076 1.720 32.162 1.00 59.44 280 SER A C 1
ATOM 2227 O O . SER A 1 280 ? -33.289 2.926 32.220 1.00 59.44 280 SER A O 1
ATOM 2229 N N . GLY A 1 281 ? -34.030 0.810 32.363 1.00 62.53 281 GLY A N 1
ATOM 2230 C CA . GLY A 1 281 ? -35.443 1.118 32.566 1.00 62.53 281 GLY A CA 1
ATOM 2231 C C . GLY A 1 281 ? -36.142 1.712 31.337 1.00 62.53 281 GLY A C 1
ATOM 2232 O O . GLY A 1 281 ? -37.366 1.768 31.327 1.00 62.53 281 GLY A O 1
ATOM 2233 N N . LEU A 1 282 ? -35.395 2.121 30.302 1.00 64.06 282 LEU A N 1
ATOM 2234 C CA . LEU A 1 282 ? -35.926 2.656 29.053 1.00 64.06 282 LEU A CA 1
ATOM 2235 C C . LEU A 1 282 ? -36.464 1.513 28.189 1.00 64.06 282 LEU A C 1
ATOM 2237 O O . LEU A 1 282 ? -35.671 0.673 27.756 1.00 64.06 282 LEU A O 1
ATOM 2241 N N . PRO A 1 283 ? -37.770 1.493 27.879 1.00 75.00 283 PRO A N 1
ATOM 2242 C CA . PRO A 1 283 ? -38.345 0.474 27.018 1.00 75.00 283 PRO A CA 1
ATOM 2243 C C . PRO A 1 283 ? -37.689 0.487 25.635 1.00 75.00 283 PRO A C 1
ATOM 2245 O O . PRO A 1 283 ? -37.397 1.555 25.088 1.00 75.00 283 PRO A O 1
ATOM 2248 N N . LEU A 1 284 ? -37.575 -0.677 24.992 1.00 73.44 284 LEU A N 1
ATOM 2249 C CA . LEU A 1 284 ? -37.102 -0.813 23.605 1.00 73.44 284 LEU A CA 1
ATOM 2250 C C . LEU A 1 284 ? -37.710 0.218 22.636 1.00 73.44 284 LEU A C 1
ATOM 2252 O O . LEU A 1 284 ? -37.033 0.710 21.734 1.00 73.44 284 LEU A O 1
ATOM 2256 N N . GLY A 1 285 ? -38.990 0.559 22.818 1.00 71.94 285 GLY A N 1
ATOM 2257 C CA . GLY A 1 285 ? -39.683 1.568 22.015 1.00 71.94 285 GLY A CA 1
ATOM 2258 C C . GLY A 1 285 ? -39.086 2.975 22.138 1.00 71.94 285 GLY A C 1
ATOM 2259 O O . GLY A 1 285 ? -39.036 3.707 21.153 1.00 71.94 285 GLY A O 1
ATOM 2260 N N . GLU A 1 286 ? -38.583 3.345 23.312 1.00 69.00 286 GLU A N 1
ATOM 2261 C CA . GLU A 1 286 ? -37.943 4.634 23.574 1.00 69.00 286 GLU A CA 1
ATOM 2262 C C . GLU A 1 286 ? -36.523 4.682 23.000 1.00 69.00 286 GLU A C 1
ATOM 2264 O O . GLU A 1 286 ? -36.137 5.661 22.363 1.00 69.00 286 GLU A O 1
ATOM 2269 N N . LEU A 1 287 ? -35.789 3.569 23.076 1.00 72.06 287 LEU A N 1
ATOM 2270 C CA . LEU A 1 287 ? -34.498 3.411 22.399 1.00 72.06 287 LEU A CA 1
ATOM 2271 C C . LEU A 1 287 ? -34.646 3.492 20.871 1.00 72.06 287 LEU A C 1
ATOM 2273 O O . LEU A 1 287 ? -33.841 4.141 20.200 1.00 72.06 287 LEU A O 1
ATOM 2277 N N . CYS A 1 288 ? -35.702 2.888 20.317 1.00 76.00 288 CYS A N 1
ATOM 2278 C CA . CYS A 1 288 ? -36.067 3.028 18.908 1.00 76.00 288 CYS A CA 1
ATOM 2279 C C . CYS A 1 288 ? -36.425 4.477 18.551 1.00 76.00 288 CYS A C 1
ATOM 2281 O O . CYS A 1 288 ? -35.989 4.948 17.506 1.00 76.00 288 CYS A O 1
ATOM 2283 N N . LYS A 1 289 ? -37.158 5.209 19.403 1.00 70.75 289 LYS A N 1
ATOM 2284 C CA . LYS A 1 289 ? -37.449 6.637 19.181 1.00 70.75 289 LYS A CA 1
ATOM 2285 C C . LYS A 1 289 ? -36.179 7.478 19.156 1.00 70.75 289 LYS A C 1
ATOM 2287 O O . LYS A 1 289 ? -35.955 8.181 18.182 1.00 70.75 289 LYS A O 1
ATOM 2292 N N . ILE A 1 290 ? -35.296 7.332 20.146 1.00 70.50 290 ILE A N 1
ATOM 2293 C CA . ILE A 1 290 ? -34.009 8.047 20.176 1.00 70.50 290 ILE A CA 1
ATOM 2294 C C . ILE A 1 290 ? -33.183 7.723 18.925 1.00 70.50 290 ILE A C 1
ATOM 2296 O O . ILE A 1 290 ? -32.528 8.603 18.366 1.00 70.50 290 ILE A O 1
ATOM 2300 N N . TYR A 1 291 ? -33.220 6.468 18.470 1.00 76.00 291 TYR A N 1
ATOM 2301 C CA . TYR A 1 291 ? -32.555 6.036 17.248 1.00 76.00 291 TYR A CA 1
ATOM 2302 C C . TYR A 1 291 ? -33.133 6.722 16.009 1.00 76.00 291 TYR A C 1
ATOM 2304 O O . TYR A 1 291 ? -32.376 7.285 15.226 1.00 76.00 291 TYR A O 1
ATOM 2312 N N . VAL A 1 292 ? -34.456 6.700 15.847 1.00 74.44 292 VAL A N 1
ATOM 2313 C CA . VAL A 1 292 ? -35.186 7.325 14.734 1.00 74.44 292 VAL A CA 1
ATOM 2314 C C . VAL A 1 292 ? -34.967 8.840 14.735 1.00 74.44 292 VAL A C 1
ATOM 2316 O O . VAL A 1 292 ? -34.588 9.403 13.711 1.00 74.44 292 VAL A O 1
ATOM 2319 N N . ASP A 1 293 ? -35.087 9.498 15.886 1.00 70.62 293 ASP A N 1
ATOM 2320 C CA . ASP A 1 293 ? -34.864 10.937 16.042 1.00 70.62 293 ASP A CA 1
ATOM 2321 C C . ASP A 1 293 ? -33.423 11.314 15.714 1.00 70.62 293 ASP A C 1
ATOM 2323 O O . ASP A 1 293 ? -33.164 12.294 15.016 1.00 70.62 293 ASP A O 1
ATOM 2327 N N . ALA A 1 294 ? -32.456 10.520 16.171 1.00 67.31 294 ALA A N 1
ATOM 2328 C CA . ALA A 1 294 ? -31.058 10.699 15.813 1.00 67.31 294 ALA A CA 1
ATOM 2329 C C . ALA A 1 294 ? -30.776 10.351 14.346 1.00 67.31 294 ALA A C 1
ATOM 2331 O O . ALA A 1 294 ? -29.835 10.893 13.772 1.00 67.31 294 ALA A O 1
ATOM 2332 N N . TYR A 1 295 ? -31.572 9.482 13.723 1.00 71.69 295 TYR A N 1
ATOM 2333 C CA . TYR A 1 295 ? -31.476 9.105 12.315 1.00 71.69 295 TYR A CA 1
ATOM 2334 C C . TYR A 1 295 ? -32.115 10.143 11.386 1.00 71.69 295 TYR A C 1
ATOM 2336 O O . TYR A 1 295 ? -31.637 10.304 10.270 1.00 71.69 295 TYR A O 1
ATOM 2344 N N . TYR A 1 296 ? -33.111 10.904 11.838 1.00 71.62 296 TYR A N 1
ATOM 2345 C CA . TYR A 1 296 ? -33.752 11.956 11.040 1.00 71.62 296 TYR A CA 1
ATOM 2346 C C . TYR A 1 296 ? -33.366 13.376 11.435 1.00 71.62 296 TYR A C 1
ATOM 2348 O O . TYR A 1 296 ? -33.621 14.297 10.660 1.00 71.62 296 TYR A O 1
ATOM 2356 N N . LYS A 1 297 ? -32.704 13.588 12.583 1.00 65.62 297 LYS A N 1
ATOM 2357 C CA . LYS A 1 297 ? -32.124 14.891 12.929 1.00 65.62 297 LYS A CA 1
ATOM 2358 C C . LYS A 1 297 ? -31.227 15.341 11.784 1.00 65.62 297 LYS A C 1
ATOM 2360 O O . LYS A 1 297 ? -30.106 14.844 11.648 1.00 65.62 297 LYS A O 1
ATOM 2365 N N . LYS A 1 298 ? -31.686 16.288 10.959 1.00 51.03 298 LYS A N 1
ATOM 2366 C CA . LYS A 1 298 ? -30.773 17.134 10.191 1.00 51.03 298 LYS A CA 1
ATOM 2367 C C . LYS A 1 298 ? -29.754 17.620 11.214 1.00 51.03 298 LYS A C 1
ATOM 2369 O O . LYS A 1 298 ? -30.154 18.127 12.263 1.00 51.03 298 LYS A O 1
ATOM 2374 N N . GLU A 1 299 ? -28.461 17.428 10.954 1.00 46.75 299 GLU A N 1
ATOM 2375 C CA . GLU A 1 299 ? -27.509 18.343 11.568 1.00 46.75 299 GLU A CA 1
ATOM 2376 C C . GLU A 1 299 ? -28.030 19.716 11.147 1.00 46.75 299 GLU A C 1
ATOM 2378 O O . GLU A 1 299 ? -27.965 20.074 9.970 1.00 46.75 299 GLU A O 1
ATOM 2383 N N . VAL A 1 300 ? -28.658 20.445 12.071 1.00 41.94 300 VAL A N 1
ATOM 2384 C CA . VAL A 1 300 ? -28.738 21.887 11.940 1.00 41.94 300 VAL A CA 1
ATOM 2385 C C . VAL A 1 300 ? -27.276 22.285 12.028 1.00 41.94 300 VAL A C 1
ATOM 2387 O O . VAL A 1 300 ? -26.729 22.464 13.110 1.00 41.94 300 VAL A O 1
ATOM 2390 N N . LYS A 1 301 ? -26.605 22.281 10.873 1.00 39.19 301 LYS A N 1
ATOM 2391 C CA . LYS A 1 301 ? -25.405 23.066 10.665 1.00 39.19 301 LYS A CA 1
ATOM 2392 C C . LYS A 1 301 ? -25.873 24.494 10.878 1.00 39.19 301 LYS A C 1
ATOM 2394 O O . LYS A 1 301 ? -26.465 25.094 9.988 1.00 39.19 301 LYS A O 1
ATOM 2399 N N . GLY A 1 302 ? -25.746 24.954 12.108 1.00 38.03 302 GLY A N 1
ATOM 2400 C CA . GLY A 1 302 ? -26.110 26.288 12.518 1.00 38.03 302 GLY A CA 1
ATOM 2401 C C . GLY A 1 302 ? -24.887 26.935 13.130 1.00 38.03 302 GLY A C 1
ATOM 2402 O O . GLY A 1 302 ? -24.489 26.511 14.209 1.00 38.03 302 GLY A O 1
ATOM 2403 N N . GLN A 1 303 ? -24.417 27.966 12.423 1.00 33.78 303 GLN A N 1
ATOM 2404 C CA . GLN A 1 303 ? -23.648 29.115 12.913 1.00 33.78 303 GLN A CA 1
ATOM 2405 C C . GLN A 1 303 ? -22.149 28.908 13.140 1.00 33.78 303 GLN A C 1
ATOM 2407 O O . GLN A 1 303 ? -21.747 28.053 13.955 1.00 33.78 303 GLN A O 1
#